Protein 3ZFD (pdb70)

CATH classification: 3.40.850.10

Sequence (340 aa):
EVKGIPVRVALRCRPLVSKEIKEGCQTCLSFVPGEPQVVVGNDKSFTYDFVFDPSTEQEEVFNTAVAPLIKGVFKGYNATVLAYGQTGSGKTYSMGGAYTAEQEHDSAIGVIPRVIQLLFKEINKKSDFEFTLKVSYLEIYNEEILDLLCSTQINIREDPKEGIKIVGLTEKTVLVASDTVSCLEQGNNSRTVASTAMNSQSSRSHAIFTISIEQRKKNDKNSSFRSKLHLVDLAGSERQKKTKAEGDRLREGININRGLLCLGNVISALGDDKKGNFVPYRDSKLTRLLQDSLGGNSHTLMIACVSPADSNLEETLNTLRYADRARKIKNKPIINHHHH

Secon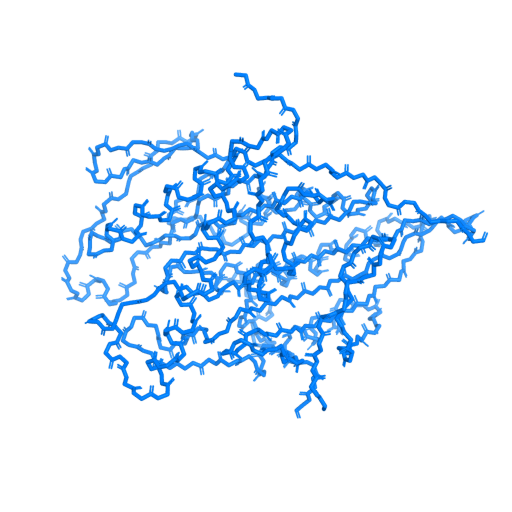dary structure (DSSP, 8-state):
---SEEPEEEEEEPPP-HHHHHTTPPB-EEE-TTSSEEEETTTEEEE-SEEE-TT--HHHHIIIIIHHHHHHHTTT--EEEEEE-STTSSHHHHHTTT--GGGTT-TT--HHHHHHHHHHHHHHH-TTEEEEEEEEEEEEETTEEEETT-----EEEE-TTS-EEEET---EEE-SHHHHHHHHHHHHHHS-EEEETTEEEEE-SEEEEEEEEEEEETTEEEEEEEEEEEEEE------HHHH---HHHHHHHHHHHHHHHHHHHHHHHHHT--TT----GGG-HHHHHTTTTTTSSSEEEEEEEE--BGGGHHHHHHHHHHHHHHTT-EE-----EEE-

Structure (mmCIF, N/CA/C/O backbone):
data_3ZFD
#
_entry.id   3ZFD
#
_cell.length_a   62.718
_cell.length_b   62.718
_cell.length_c   167.524
_cell.angle_alpha   90.00
_cell.angle_beta   90.00
_cell.angle_gamma   90.00
#
_symmetry.space_group_name_H-M   'P 41 21 2'
#
loop_
_entity.id
_entity.type
_entity.pdbx_description
1 polymer 'CHROMOSOME-ASSOCIATED KINESIN KIF4'
2 non-polymer 'MAGNESIUM ION'
3 non-polymer 'PHOSPHOAMINOPHOSPHONIC ACID-ADENYLATE ESTER'
4 water water
#
loop_
_atom_site.group_PDB
_atom_site.id
_atom_site.type_symbol
_atom_site.label_atom_id
_atom_site.label_alt_id
_atom_site.label_comp_id
_atom_site.label_asym_id
_atom_site.label_entity_id
_atom_site.label_seq_id
_atom_site.pdbx_PDB_ins_code
_atom_site.Cartn_x
_atom_site.Cartn_y
_atom_site.Cartn_z
_atom_site.occupancy
_atom_site.B_iso_or_equiv
_atom_site.auth_seq_id
_atom_site.auth_comp_id
_atom_site.auth_asym_id
_atom_site.auth_atom_id
_atom_site.pdbx_PDB_model_num
ATOM 1 N N . GLU A 1 4 ? -43.912 31.996 19.323 1.00 31.26 4 GLU A N 1
ATOM 2 C CA . GLU A 1 4 ? -44.087 31.891 17.839 1.00 31.31 4 GLU A CA 1
ATOM 3 C C . GLU A 1 4 ? -42.803 31.418 17.157 1.00 29.27 4 GLU A C 1
ATOM 4 O O . GLU A 1 4 ? -41.739 32.024 17.343 1.00 29.90 4 GLU A O 1
ATOM 6 N N . VAL A 1 5 ? -42.908 30.336 16.381 1.00 25.12 5 VAL A N 1
ATOM 7 C CA . VAL A 1 5 ? -41.808 29.848 15.557 1.00 23.71 5 VAL A CA 1
ATOM 8 C C . VAL A 1 5 ? -42.259 29.835 14.102 1.00 21.63 5 VAL A C 1
ATOM 9 O O . VAL A 1 5 ? -43.185 29.108 13.740 1.00 20.75 5 VAL A O 1
ATOM 11 N N . LYS A 1 6 ? -41.614 30.655 13.285 1.00 20.13 6 LYS A N 1
ATOM 12 C CA . LYS A 1 6 ? -41.898 30.704 11.856 1.00 19.98 6 LYS A CA 1
ATOM 13 C C . LYS A 1 6 ? -40.862 29.872 11.102 1.00 18.92 6 LYS A C 1
ATOM 14 O O . LYS A 1 6 ? -39.664 29.915 11.422 1.00 19.40 6 LYS A O 1
ATOM 16 N N . GLY A 1 7 ? -41.318 29.110 10.115 1.00 16.56 7 GLY A N 1
ATOM 17 C CA . GLY A 1 7 ? -40.429 28.378 9.229 1.00 15.63 7 GLY A CA 1
ATOM 18 C C . GLY A 1 7 ? -40.089 26.968 9.684 1.00 14.03 7 GLY A C 1
ATOM 19 O O . GLY A 1 7 ? -40.880 26.331 10.402 1.00 14.04 7 GLY A O 1
ATOM 20 N N . ILE A 1 8 ? -38.902 26.512 9.267 1.00 11.99 8 ILE A N 1
ATOM 21 C CA . ILE A 1 8 ? -38.460 25.113 9.386 1.00 10.63 8 ILE A CA 1
ATOM 22 C C . ILE A 1 8 ? -37.151 25.116 10.173 1.00 9.61 8 ILE A C 1
ATOM 23 O O . ILE A 1 8 ? -36.087 25.238 9.617 1.00 9.67 8 ILE A O 1
ATOM 28 N N . PRO A 1 9 ? -37.246 24.990 11.489 1.00 9.73 9 PRO A N 1
ATOM 29 C CA . PRO A 1 9 ? -36.026 25.058 12.286 1.00 9.65 9 PRO A CA 1
ATOM 30 C C . PRO A 1 9 ? -35.241 23.766 12.272 1.00 8.98 9 PRO A C 1
ATOM 31 O O . PRO A 1 9 ? -35.773 22.702 11.971 1.00 9.03 9 PRO A O 1
ATOM 35 N N . VAL A 1 10 ? -33.962 23.867 12.591 1.00 8.76 10 VAL A N 1
ATOM 36 C CA . VAL A 1 10 ? -33.215 22.688 12.987 1.00 8.80 10 VAL A CA 1
ATOM 37 C C . VAL A 1 10 ? -33.922 22.117 14.219 1.00 9.32 10 VAL A C 1
ATOM 38 O O . VAL A 1 10 ? -34.262 22.855 15.159 1.00 9.21 10 VAL A O 1
ATOM 42 N N . ARG A 1 11 ? -34.137 20.801 14.215 1.00 9.37 11 ARG A N 1
ATOM 43 C CA . ARG A 1 11 ? -34.698 20.116 15.364 1.00 10.20 11 ARG A CA 1
ATOM 44 C C . ARG A 1 11 ? -33.620 19.535 16.237 1.00 9.44 11 ARG A C 1
ATOM 45 O O . ARG A 1 11 ? -32.577 19.134 15.743 1.00 8.95 11 ARG A O 1
ATOM 53 N N . VAL A 1 12 ? -33.880 19.491 17.540 1.00 9.36 12 VAL A N 1
ATOM 54 C CA . VAL A 1 12 ? -32.863 19.031 18.500 1.00 9.62 12 VAL A CA 1
ATOM 55 C C . VAL A 1 12 ? -33.459 18.018 19.460 1.00 9.54 12 VAL A C 1
ATOM 56 O O . VAL A 1 12 ? -34.480 18.305 20.097 1.00 9.67 12 VAL A O 1
ATOM 60 N N . ALA A 1 13 ? -32.829 16.845 19.529 1.00 9.45 13 ALA A N 1
ATOM 61 C CA . ALA A 1 13 ? -33.119 15.833 20.539 1.00 9.76 13 ALA A CA 1
ATOM 62 C C . ALA A 1 13 ? -31.987 15.853 21.536 1.00 10.30 13 ALA A C 1
ATOM 63 O O . ALA A 1 13 ? -30.821 15.693 21.168 1.00 9.96 13 ALA A O 1
ATOM 65 N N . LEU A 1 14 ? -32.324 16.019 22.811 1.00 10.24 14 LEU A N 1
ATOM 66 C CA . LEU A 1 14 ? -31.333 15.956 23.871 1.00 10.71 14 LEU A CA 1
ATOM 67 C C . LEU A 1 14 ? -31.321 14.522 24.369 1.00 10.93 14 LEU A C 1
ATOM 68 O O . LEU A 1 14 ? -32.368 14.009 24.778 1.00 11.20 14 LEU A O 1
ATOM 73 N N . ARG A 1 15 ? -30.164 13.862 24.315 1.00 9.99 15 ARG A N 1
ATOM 74 C CA . ARG A 1 15 ? -30.072 12.513 24.843 1.00 10.85 15 ARG A CA 1
ATOM 75 C C . ARG A 1 15 ? -29.092 12.426 25.965 1.00 10.89 15 ARG A C 1
ATOM 76 O O . ARG A 1 15 ? -27.901 12.667 25.778 1.00 9.90 15 ARG A O 1
ATOM 84 N N . CYS A 1 16 ? -29.602 12.065 27.139 1.00 10.54 16 CYS A N 1
ATOM 85 C CA . CYS A 1 16 ? -28.782 11.862 28.313 1.00 10.71 16 CYS A CA 1
ATOM 86 C C . CYS A 1 16 ? -28.551 10.390 28.495 1.00 10.46 16 CYS A C 1
ATOM 87 O O . CYS A 1 16 ? -29.498 9.631 28.611 1.00 11.34 16 CYS A O 1
ATOM 90 N N . ARG A 1 17 ? -27.285 10.000 28.551 1.00 9.84 17 ARG A N 1
ATOM 91 C CA . ARG A 1 17 ? -26.939 8.605 28.770 1.00 9.62 17 ARG A CA 1
ATOM 92 C C . ARG A 1 17 ? -26.922 8.359 30.261 1.00 9.60 17 ARG A C 1
ATOM 93 O O . ARG A 1 17 ? -26.926 9.292 31.050 1.00 9.75 17 ARG A O 1
ATOM 101 N N . PRO A 1 18 ? -26.898 7.091 30.670 1.00 9.79 18 PRO A N 1
ATOM 102 C CA . PRO A 1 18 ? -26.680 6.800 32.078 1.00 9.95 18 PRO A CA 1
ATOM 103 C C . PRO A 1 18 ? -25.268 7.147 32.527 1.00 9.81 18 PRO A C 1
ATOM 104 O O . PRO A 1 18 ? -24.361 7.287 31.702 1.00 9.67 18 PRO A O 1
ATOM 108 N N . LEU A 1 19 ? -25.069 7.250 33.828 1.00 9.93 19 LEU A N 1
ATOM 109 C CA . LEU A 1 19 ? -23.736 7.291 34.392 1.00 10.69 19 LEU A CA 1
ATOM 110 C C . LEU A 1 19 ? -22.905 6.114 33.868 1.00 10.48 19 LEU A C 1
ATOM 111 O O . LEU A 1 19 ? -23.407 5.004 33.691 1.00 10.56 19 LEU A O 1
ATOM 116 N N . VAL A 1 20 ? -21.621 6.362 33.658 1.00 10.76 20 VAL A N 1
ATOM 117 C CA . VAL A 1 20 ? -20.691 5.352 33.221 1.00 11.48 20 VAL A CA 1
ATOM 118 C C . VAL A 1 20 ? -19.729 5.045 34.373 1.00 11.67 20 VAL A C 1
ATOM 119 O O . VAL A 1 20 ? -19.691 5.750 35.380 1.00 10.64 20 VAL A O 1
ATOM 123 N N . SER A 1 21 ? -18.951 3.986 34.189 1.00 12.92 21 SER A N 1
ATOM 124 C CA . SER A 1 21 ? -18.057 3.478 35.250 1.00 14.15 21 SER A CA 1
ATOM 125 C C . SER A 1 21 ? -17.106 4.505 35.823 1.00 12.90 21 SER A C 1
ATOM 126 O O . SER A 1 21 ? -16.933 4.584 37.042 1.00 13.18 21 SER A O 1
ATOM 129 N N . LYS A 1 22 ? -16.499 5.303 34.959 1.00 12.00 22 LYS A N 1
ATOM 130 C CA . LYS A 1 22 ? -15.600 6.362 35.413 1.00 11.68 22 LYS A CA 1
ATOM 131 C C . LYS A 1 22 ? -16.288 7.313 36.379 1.00 11.36 22 LYS A C 1
ATOM 132 O O . LYS A 1 22 ? -15.738 7.719 37.381 1.00 10.96 22 LYS A O 1
ATOM 138 N N . GLU A 1 23 ? -17.539 7.633 36.096 1.00 11.26 23 GLU A N 1
ATOM 139 C CA . GLU A 1 23 ? -18.262 8.599 36.921 1.00 11.55 23 GLU A CA 1
ATOM 140 C C . GLU A 1 23 ? -18.701 7.978 38.252 1.00 12.60 23 GLU A C 1
ATOM 141 O O . GLU A 1 23 ? -18.721 8.649 39.288 1.00 14.07 23 GLU A O 1
ATOM 147 N N . ILE A 1 24 ? -19.024 6.695 38.231 1.00 13.42 24 ILE A N 1
ATOM 148 C CA . ILE A 1 24 ? -19.414 5.998 39.445 1.00 15.27 24 ILE A CA 1
ATOM 149 C C . ILE A 1 24 ? -18.161 5.875 40.328 1.00 15.57 24 ILE A C 1
ATOM 150 O O . ILE A 1 24 ? -18.212 6.135 41.532 1.00 15.86 24 ILE A O 1
ATOM 155 N N . LYS A 1 25 ? -17.041 5.515 39.708 1.00 15.72 25 LYS A N 1
ATOM 156 C CA . LYS A 1 25 ? -15.743 5.428 40.395 1.00 15.90 25 LYS A CA 1
ATOM 157 C C . LYS A 1 25 ? -15.368 6.716 41.122 1.00 16.83 25 LYS A C 1
ATOM 158 O O . LYS A 1 25 ? -14.884 6.681 42.265 1.00 16.46 25 LYS A O 1
ATOM 160 N N . GLU A 1 26 ? -15.610 7.857 40.479 1.00 16.41 26 GLU A N 1
ATOM 161 C CA . GLU A 1 26 ? -15.256 9.151 41.048 1.00 17.60 26 GLU A CA 1
ATOM 162 C C . GLU A 1 26 ? -16.300 9.713 42.016 1.00 18.08 26 GLU A C 1
ATOM 163 O O . GLU A 1 26 ? -16.133 10.817 42.509 1.00 19.07 26 GLU A O 1
ATOM 169 N N . GLY A 1 27 ? -17.384 8.976 42.246 1.00 17.68 27 GLY A N 1
ATOM 170 C CA . GLY A 1 27 ? -18.387 9.349 43.248 1.00 18.03 27 GLY A CA 1
ATOM 171 C C . GLY A 1 27 ? -19.365 10.408 42.775 1.00 17.69 27 GLY A C 1
ATOM 172 O O . GLY A 1 27 ? -19.890 11.170 43.571 1.00 17.52 27 GLY A O 1
ATOM 173 N N . CYS A 1 28 ? -19.608 10.459 41.472 1.00 17.51 28 CYS A N 1
ATOM 174 C CA . CYS A 1 28 ? -20.499 11.454 40.912 1.00 18.07 28 CYS A CA 1
ATOM 175 C C . CYS A 1 28 ? -21.957 11.208 41.291 1.00 17.45 28 CYS A C 1
ATOM 176 O O . CYS A 1 28 ? -22.372 10.074 41.476 1.00 19.15 28 CYS A O 1
ATOM 179 N N . GLN A 1 29 ? -22.698 12.294 41.458 1.00 17.85 29 GLN A N 1
ATOM 180 C CA . GLN A 1 29 ? -24.143 12.274 41.564 1.00 17.91 29 GLN A CA 1
ATOM 181 C C . GLN A 1 29 ? -24.706 12.741 40.212 1.00 17.72 29 GLN A C 1
ATOM 182 O O . GLN A 1 29 ? -24.029 13.427 39.456 1.00 16.91 29 GLN A O 1
ATOM 184 N N . THR A 1 30 ? -25.948 12.366 39.933 1.00 17.94 30 THR A N 1
ATOM 185 C CA . THR A 1 30 ? -26.680 12.849 38.769 1.00 17.64 30 THR A CA 1
ATOM 186 C C . THR A 1 30 ? -27.065 14.321 38.988 1.00 17.73 30 THR A C 1
ATOM 187 O O . THR A 1 30 ? -27.572 14.677 40.069 1.00 18.86 30 THR A O 1
ATOM 191 N N . CYS A 1 31 ? -26.810 15.172 37.991 1.00 16.83 31 CYS A N 1
ATOM 192 C CA . CYS A 1 31 ? -27.139 16.605 38.082 1.00 17.13 31 CYS A CA 1
ATOM 193 C C . CYS A 1 31 ? -28.218 17.051 37.102 1.00 16.84 31 CYS A C 1
ATOM 194 O O . CYS A 1 31 ? -28.495 18.254 37.009 1.00 16.68 31 CYS A O 1
ATOM 197 N N . LEU A 1 32 ? -28.782 16.099 36.367 1.00 15.85 32 LEU A N 1
ATOM 198 C CA . LEU A 1 32 ? -29.839 16.353 35.399 1.00 16.25 32 LEU A CA 1
ATOM 199 C C . LEU A 1 32 ? -31.098 15.639 35.849 1.00 15.69 32 LEU A C 1
ATOM 200 O O . LEU A 1 32 ? -31.041 14.466 36.231 1.00 16.11 32 LEU A O 1
ATOM 205 N N . SER A 1 33 ? -32.228 16.334 35.766 1.00 13.88 33 SER A N 1
ATOM 206 C CA . SER A 1 33 ? -33.511 15.740 36.059 1.00 13.66 33 SER A CA 1
ATOM 207 C C . SER A 1 33 ? -34.488 16.045 34.917 1.00 12.38 33 SER A C 1
ATOM 208 O O . SER A 1 33 ? -34.253 16.933 34.092 1.00 11.66 33 SER A O 1
ATOM 211 N N . PHE A 1 34 ? -35.557 15.264 34.859 1.00 12.34 34 PHE A N 1
ATOM 212 C CA . PHE A 1 34 ? -36.481 15.312 33.745 1.00 12.51 34 PHE A CA 1
ATOM 213 C C . PHE A 1 34 ? -37.896 15.560 34.246 1.00 13.30 34 PHE A C 1
ATOM 214 O O . PHE A 1 34 ? -38.187 15.355 35.423 1.00 12.45 34 PHE A O 1
ATOM 222 N N . VAL A 1 35 ? -38.743 16.038 33.340 1.00 15.02 35 VAL A N 1
ATOM 223 C CA . VAL A 1 35 ? -40.153 16.330 33.639 1.00 17.48 35 VAL A CA 1
ATOM 224 C C . VAL A 1 35 ? -40.983 15.399 32.775 1.00 19.16 35 VAL A C 1
ATOM 225 O O . VAL A 1 35 ? -41.029 15.570 31.546 1.00 18.74 35 VAL A O 1
ATOM 229 N N . PRO A 1 36 ? -41.622 14.392 33.392 1.00 20.92 36 PRO A N 1
ATOM 230 C CA . PRO A 1 36 ? -42.296 13.306 32.664 1.00 23.17 36 PRO A CA 1
ATOM 231 C C . PRO A 1 36 ? -43.238 13.768 31.557 1.00 23.04 36 PRO A C 1
ATOM 232 O O . PRO A 1 36 ? -44.026 14.665 31.772 1.00 24.89 36 PRO A O 1
ATOM 236 N N . GLY A 1 37 ? -43.091 13.179 30.371 1.00 25.48 37 GLY A N 1
ATOM 237 C CA . GLY A 1 37 ? -43.872 13.557 29.187 1.00 25.63 37 GLY A CA 1
ATOM 238 C C . GLY A 1 37 ? -43.687 14.965 28.607 1.00 26.08 37 GLY A C 1
ATOM 239 O O . GLY A 1 37 ? -44.441 15.356 27.706 1.00 27.85 37 GLY A O 1
ATOM 240 N N . GLU A 1 38 ? -42.730 15.748 29.115 1.00 22.66 38 GLU A N 1
ATOM 241 C CA . GLU A 1 38 ? -42.446 17.077 28.544 1.00 19.74 38 GLU A CA 1
ATOM 242 C C . GLU A 1 38 ? -41.014 17.071 28.047 1.00 17.62 38 GLU A C 1
ATOM 243 O O . GLU A 1 38 ? -40.175 16.407 28.635 1.00 17.00 38 GLU A O 1
ATOM 245 N N . PRO A 1 39 ? -40.723 17.823 26.968 1.00 15.63 39 PRO A N 1
ATOM 246 C CA . PRO A 1 39 ? -39.378 17.775 26.411 1.00 14.36 39 PRO A CA 1
ATOM 247 C C . PRO A 1 39 ? -38.496 18.810 27.107 1.00 13.16 39 PRO A C 1
ATOM 248 O O . PRO A 1 39 ? -38.035 19.762 26.494 1.00 12.78 39 PRO A O 1
ATOM 252 N N . GLN A 1 40 ? -38.284 18.608 28.396 1.00 13.28 40 GLN A N 1
ATOM 253 C CA . GLN A 1 40 ? -37.554 19.543 29.230 1.00 13.86 40 GLN A CA 1
ATOM 254 C C . GLN A 1 40 ? -36.513 18.776 30.027 1.00 14.03 40 GLN A C 1
ATOM 255 O O . GLN A 1 40 ? -36.694 17.585 30.334 1.00 14.53 40 GLN A O 1
ATOM 257 N N . VAL A 1 41 ? -35.417 19.445 30.332 1.00 14.08 41 VAL A N 1
ATOM 258 C CA . VAL A 1 41 ? -34.411 18.923 31.252 1.00 14.71 41 VAL A CA 1
ATOM 259 C C . VAL A 1 41 ? -34.071 20.038 32.223 1.00 14.83 41 VAL A C 1
ATOM 260 O O . VAL A 1 41 ? -34.039 21.217 31.856 1.00 14.43 41 VAL A O 1
ATOM 264 N N . VAL A 1 42 ? -33.831 19.657 33.462 1.00 14.75 42 VAL A N 1
ATOM 265 C CA . VAL A 1 42 ? -33.444 20.597 34.493 1.00 16.25 42 VAL A CA 1
ATOM 266 C C . VAL A 1 42 ? -32.023 20.262 34.910 1.00 16.36 42 VAL A C 1
ATOM 267 O O . VAL A 1 42 ? -31.693 19.100 35.145 1.00 15.55 42 VAL A O 1
ATOM 271 N N . VAL A 1 43 ? -31.187 21.286 34.972 1.00 17.56 43 VAL A N 1
ATOM 272 C CA . VAL A 1 43 ? -29.753 21.113 35.142 1.00 20.37 43 VAL A CA 1
ATOM 273 C C . VAL A 1 43 ? -29.285 21.809 36.399 1.00 22.84 43 VAL A C 1
ATOM 274 O O . VAL A 1 43 ? -29.711 22.934 36.687 1.00 24.18 43 VAL A O 1
ATOM 278 N N . GLY A 1 44 ? -28.410 21.142 37.148 1.00 25.81 44 GLY A N 1
ATOM 279 C CA . GLY A 1 44 ? -27.942 21.646 38.426 1.00 29.61 44 GLY A CA 1
ATOM 280 C C . GLY A 1 44 ? -29.123 21.905 39.335 1.00 31.83 44 GLY A C 1
ATOM 281 O O . GLY A 1 44 ? -29.117 22.862 40.096 1.00 33.72 44 GLY A O 1
ATOM 282 N N . ASN A 1 45 ? -30.151 21.056 39.217 1.00 35.63 45 ASN A N 1
ATOM 283 C CA . ASN A 1 45 ? -31.405 21.193 39.971 1.00 36.01 45 ASN A CA 1
ATOM 284 C C . ASN A 1 45 ? -31.969 22.639 39.975 1.00 35.59 45 ASN A C 1
ATOM 285 O O . ASN A 1 45 ? -32.672 23.046 40.912 1.00 34.10 45 ASN A O 1
ATOM 287 N N . ASP A 1 46 ? -31.708 23.384 38.895 1.00 34.61 46 ASP A N 1
ATOM 288 C CA . ASP A 1 46 ? -31.931 24.836 38.872 1.00 30.97 46 ASP A CA 1
ATOM 289 C C . ASP A 1 46 ? -32.394 25.418 37.514 1.00 30.59 46 ASP A C 1
ATOM 290 O O . ASP A 1 46 ? -33.399 26.122 37.447 1.00 33.77 46 ASP A O 1
ATOM 292 N N . LYS A 1 47 ? -31.626 25.194 36.448 1.00 26.55 47 LYS A N 1
ATOM 293 C CA . LYS A 1 47 ? -31.908 25.817 35.148 1.00 24.58 47 LYS A CA 1
ATOM 294 C C . LYS A 1 47 ? -32.605 24.822 34.232 1.00 23.18 47 LYS A C 1
ATOM 295 O O . LYS A 1 47 ? -32.179 23.679 34.132 1.00 22.64 47 LYS A O 1
ATOM 297 N N . SER A 1 48 ? -33.648 25.273 33.541 1.00 20.28 48 SER A N 1
ATOM 298 C CA . SER A 1 48 ? -34.441 24.420 32.670 1.00 19.24 48 SER A CA 1
ATOM 299 C C . SER A 1 48 ? -34.159 24.733 31.193 1.00 17.12 48 SER A C 1
ATOM 300 O O . SER A 1 48 ? -33.955 25.886 30.808 1.00 16.95 48 SER A O 1
ATOM 303 N N . PHE A 1 49 ? -34.134 23.689 30.375 1.00 14.92 49 PHE A N 1
ATOM 304 C CA . PHE A 1 49 ? -33.994 23.829 28.919 1.00 14.37 49 PHE A CA 1
ATOM 305 C C . PHE A 1 49 ? -35.071 22.999 28.243 1.00 13.39 49 PHE A C 1
ATOM 306 O O . PHE A 1 49 ? -35.405 21.906 28.719 1.00 13.46 49 PHE A O 1
ATOM 314 N N . THR A 1 50 ? -35.582 23.498 27.112 1.00 12.83 50 THR A N 1
ATOM 315 C CA . THR A 1 50 ? -36.603 22.788 26.340 1.00 12.64 50 THR A CA 1
ATOM 316 C C . THR A 1 50 ? -36.047 22.478 24.949 1.00 11.33 50 THR A C 1
ATOM 317 O O . THR A 1 50 ? -35.353 23.307 24.340 1.00 12.09 50 THR A O 1
ATOM 321 N N . TYR A 1 51 ? -36.356 21.292 24.456 1.00 10.43 51 TYR A N 1
ATOM 322 C CA . TYR A 1 51 ? -35.915 20.836 23.124 1.00 10.39 51 TYR A CA 1
ATOM 323 C C . TYR A 1 51 ? -37.080 20.218 22.395 1.00 10.09 51 TYR A C 1
ATOM 324 O O . TYR A 1 51 ? -38.191 20.191 22.899 1.00 9.92 51 TYR A O 1
ATOM 333 N N . ASP A 1 52 ? -36.854 19.737 21.178 1.00 9.94 52 ASP A N 1
ATOM 334 C CA . ASP A 1 52 ? -37.917 19.067 20.446 1.00 9.71 52 ASP A CA 1
ATOM 335 C C . ASP A 1 52 ? -38.193 17.664 20.977 1.00 9.56 52 ASP A C 1
ATOM 336 O O . ASP A 1 52 ? -39.331 17.180 20.947 1.00 9.94 52 ASP A O 1
ATOM 341 N N . PHE A 1 53 ? -37.146 17.024 21.466 1.00 9.22 53 PHE A N 1
ATOM 342 C CA . PHE A 1 53 ? -37.249 15.742 22.125 1.00 9.31 53 PHE A CA 1
ATOM 343 C C . PHE A 1 53 ? -36.280 15.763 23.290 1.00 9.35 53 PHE A C 1
ATOM 344 O O . PHE A 1 53 ? -35.201 16.352 23.174 1.00 9.23 53 PHE A O 1
ATOM 352 N N . VAL A 1 54 ? -36.636 15.082 24.378 1.00 10.14 54 VAL A N 1
ATOM 353 C CA . VAL A 1 54 ? -35.698 14.813 25.447 1.00 10.17 54 VAL A CA 1
ATOM 354 C C . VAL A 1 54 ? -35.779 13.335 25.803 1.00 10.48 54 VAL A C 1
ATOM 355 O O . VAL A 1 54 ? -36.878 12.803 26.071 1.00 11.29 54 VAL A O 1
ATOM 359 N N . PHE A 1 55 ? -34.614 12.697 25.782 1.00 9.97 55 PHE A N 1
ATOM 360 C CA . PHE A 1 55 ? -34.464 11.272 26.058 1.00 10.36 55 PHE A CA 1
ATOM 361 C C . PHE A 1 55 ? -33.611 11.079 27.306 1.00 10.53 55 PHE A C 1
ATOM 362 O O . PHE A 1 55 ? -32.422 11.380 27.324 1.00 10.33 55 PHE A O 1
ATOM 370 N N . ASP A 1 56 ? -34.247 10.610 28.377 1.00 10.91 56 ASP A N 1
ATOM 371 C CA . ASP A 1 56 ? -33.543 10.382 29.638 1.00 11.46 56 ASP A CA 1
ATOM 372 C C . ASP A 1 56 ? -32.703 9.098 29.549 1.00 10.35 56 ASP A C 1
ATOM 373 O O . ASP A 1 56 ? -32.798 8.323 28.579 1.00 9.33 56 ASP A O 1
ATOM 378 N N . PRO A 1 57 ? -31.880 8.839 30.573 1.00 10.70 57 PRO A N 1
ATOM 379 C CA . PRO A 1 57 ? -31.001 7.690 30.566 1.00 10.78 57 PRO A CA 1
ATOM 380 C C . PRO A 1 57 ? -31.659 6.325 30.336 1.00 11.74 57 PRO A C 1
ATOM 381 O O . PRO A 1 57 ? -30.973 5.381 29.935 1.00 13.27 57 PRO A O 1
ATOM 385 N N . SER A 1 58 ? -32.961 6.191 30.557 1.00 11.30 58 SER A N 1
ATOM 386 C CA . SER A 1 58 ? -33.583 4.882 30.334 1.00 12.15 58 SER A CA 1
ATOM 387 C C . SER A 1 58 ? -34.012 4.659 28.889 1.00 12.31 58 SER A C 1
ATOM 388 O O . SER A 1 58 ? -34.488 3.575 28.542 1.00 12.42 58 SER A O 1
ATOM 391 N N . THR A 1 59 ? -33.877 5.678 28.047 1.00 11.72 59 THR A N 1
ATOM 392 C CA . THR A 1 59 ? -34.379 5.609 26.682 1.00 12.13 59 THR A CA 1
ATOM 393 C C . THR A 1 59 ? -33.466 4.741 25.848 1.00 11.74 59 THR A C 1
ATOM 394 O O . THR A 1 59 ? -32.252 4.963 25.796 1.00 12.78 59 THR A O 1
ATOM 398 N N . GLU A 1 60 ? -34.048 3.717 25.246 1.00 11.25 60 GLU A N 1
ATOM 399 C CA . GLU A 1 60 ? -33.294 2.749 24.451 1.00 11.37 60 GLU A CA 1
ATOM 400 C C . GLU A 1 60 ? -33.087 3.264 23.029 1.00 10.70 60 GLU A C 1
ATOM 401 O O . GLU A 1 60 ? -33.794 4.172 22.563 1.00 9.95 60 GLU A O 1
ATOM 403 N N . GLN A 1 61 ? -32.171 2.615 22.322 1.00 10.16 61 GLN A N 1
ATOM 404 C CA . GLN A 1 61 ? -31.837 3.002 20.933 1.00 10.35 61 GLN A CA 1
ATOM 405 C C . GLN A 1 61 ? -33.055 3.003 20.009 1.00 10.47 61 GLN A C 1
ATOM 406 O O . GLN A 1 61 ? -33.237 3.904 19.177 1.00 9.86 61 GLN A O 1
ATOM 412 N N . GLU A 1 62 ? -33.889 1.981 20.126 1.00 11.22 62 GLU A N 1
ATOM 413 C CA . GLU A 1 62 ? -35.060 1.879 19.268 1.00 12.36 62 GLU A CA 1
ATOM 414 C C . GLU A 1 62 ? -36.013 3.063 19.445 1.00 11.57 62 GLU A C 1
ATOM 415 O O . GLU A 1 62 ? -36.570 3.548 18.478 1.00 11.15 62 GLU A O 1
ATOM 421 N N . GLU A 1 63 ? -36.220 3.513 20.676 1.00 11.41 63 GLU A N 1
ATOM 422 C CA . GLU A 1 63 ? -37.108 4.659 20.927 1.00 12.13 63 GLU A CA 1
ATOM 423 C C . GLU A 1 63 ? -36.504 5.969 20.386 1.00 10.89 63 GLU A C 1
ATOM 424 O O . GLU A 1 63 ? -37.211 6.788 19.791 1.00 10.00 63 GLU A O 1
ATOM 430 N N . VAL A 1 64 ? -35.193 6.162 20.574 1.00 10.26 64 VAL A N 1
ATOM 431 C CA . VAL A 1 64 ? -34.527 7.336 20.005 1.00 9.96 64 VAL A CA 1
ATOM 432 C C . VAL A 1 64 ? -34.795 7.370 18.500 1.00 9.47 64 VAL A C 1
ATOM 433 O O . VAL A 1 64 ? -35.186 8.395 17.941 1.00 9.31 64 VAL A O 1
ATOM 437 N N . PHE A 1 65 ? -34.577 6.239 17.845 1.00 9.72 65 PHE A N 1
ATOM 438 C CA . PHE A 1 65 ? -34.734 6.172 16.395 1.00 9.41 65 PHE A CA 1
ATOM 439 C C . PHE A 1 65 ? -36.182 6.376 15.957 1.00 10.00 65 PHE A C 1
ATOM 440 O O . PHE A 1 65 ? -36.455 7.218 15.112 1.00 9.96 65 PHE A O 1
ATOM 448 N N . ASN A 1 66 ? -37.115 5.637 16.546 1.00 10.81 66 ASN A N 1
ATOM 449 C CA . ASN A 1 66 ? -38.505 5.720 16.074 1.00 11.97 66 ASN A CA 1
ATOM 450 C C . ASN A 1 66 ? -39.153 7.077 16.330 1.00 11.65 66 ASN A C 1
ATOM 451 O O . ASN A 1 66 ? -39.968 7.551 15.519 1.00 12.30 66 ASN A O 1
ATOM 456 N N . THR A 1 67 ? -38.800 7.695 17.449 1.00 11.51 67 THR A N 1
ATOM 457 C CA . THR A 1 67 ? -39.397 8.955 17.862 1.00 11.92 67 THR A CA 1
ATOM 458 C C . THR A 1 67 ? -38.815 10.136 17.092 1.00 11.33 67 THR A C 1
ATOM 459 O O . THR A 1 67 ? -39.563 10.947 16.544 1.00 11.84 67 THR A O 1
ATOM 463 N N . ALA A 1 68 ? -37.491 10.215 17.025 1.00 10.79 68 ALA A N 1
ATOM 464 C CA . ALA A 1 68 ? -36.811 11.415 16.515 1.00 11.12 68 ALA A CA 1
ATOM 465 C C . ALA A 1 68 ? -36.272 11.302 15.095 1.00 10.98 68 ALA A C 1
ATOM 466 O O . ALA A 1 68 ? -36.273 12.282 14.356 1.00 11.70 68 ALA A O 1
ATOM 468 N N . VAL A 1 69 ? -35.806 10.119 14.709 1.00 10.85 69 VAL A N 1
ATOM 469 C CA . VAL A 1 69 ? -35.055 9.957 13.473 1.00 11.11 69 VAL A CA 1
ATOM 470 C C . VAL A 1 69 ? -35.912 9.446 12.302 1.00 11.39 69 VAL A C 1
ATOM 471 O O . VAL A 1 69 ? -35.844 9.998 11.200 1.00 11.04 69 VAL A O 1
ATOM 475 N N . ALA A 1 70 ? -36.716 8.409 12.534 1.00 11.52 70 ALA A N 1
ATOM 476 C CA . ALA A 1 70 ? -37.516 7.784 11.465 1.00 12.33 70 ALA A CA 1
ATOM 477 C C . ALA A 1 70 ? -38.369 8.765 10.668 1.00 12.93 70 ALA A C 1
ATOM 478 O O . ALA A 1 70 ? -38.413 8.682 9.447 1.00 13.27 70 ALA A O 1
ATOM 480 N N . PRO A 1 71 ? -39.060 9.686 11.349 1.00 13.59 71 PRO A N 1
ATOM 481 C CA . PRO A 1 71 ? -39.867 10.661 10.633 1.00 14.39 71 PRO A CA 1
ATOM 482 C C . PRO A 1 71 ? -39.039 11.543 9.706 1.00 15.08 71 PRO A C 1
ATOM 483 O O . PRO A 1 71 ? -39.475 11.867 8.616 1.00 15.36 71 PRO A O 1
ATOM 487 N N . LEU A 1 72 ? -37.833 11.894 10.127 1.00 14.89 72 LEU A N 1
ATOM 488 C CA . LEU A 1 72 ? -36.928 12.650 9.267 1.00 15.95 72 LEU A CA 1
ATOM 489 C C . LEU A 1 72 ? -36.491 11.855 8.051 1.00 16.93 72 LEU A C 1
ATOM 490 O O . LEU A 1 72 ? -36.532 12.347 6.927 1.00 18.40 72 LEU A O 1
ATOM 495 N N . ILE A 1 73 ? -36.097 10.598 8.261 1.00 16.95 73 ILE A N 1
ATOM 496 C CA . ILE A 1 73 ? -35.624 9.744 7.176 1.00 17.68 73 ILE A CA 1
ATOM 497 C C . ILE A 1 73 ? -36.705 9.561 6.131 1.00 18.01 73 ILE A C 1
ATOM 498 O O . ILE A 1 73 ? -36.428 9.592 4.935 1.00 18.54 73 ILE A O 1
ATOM 503 N N . LYS A 1 74 ? -37.941 9.404 6.577 1.00 18.23 74 LYS A N 1
ATOM 504 C CA . LYS A 1 74 ? -39.059 9.266 5.662 1.00 19.50 74 LYS A CA 1
ATOM 505 C C . LYS A 1 74 ? -39.209 10.467 4.709 1.00 19.02 74 LYS A C 1
ATOM 506 O O . LYS A 1 74 ? -39.717 10.304 3.607 1.00 18.73 74 LYS A O 1
ATOM 512 N N . GLY A 1 75 ? -38.743 11.648 5.122 1.00 16.75 75 GLY A N 1
ATOM 513 C CA . GLY A 1 75 ? -38.722 12.829 4.262 1.00 15.72 75 GLY A CA 1
ATOM 514 C C . GLY A 1 75 ? -37.827 12.706 3.032 1.00 15.30 75 GLY A C 1
ATOM 515 O O . GLY A 1 75 ? -38.061 13.369 2.014 1.00 13.54 75 GLY A O 1
ATOM 516 N N . VAL A 1 76 ? -36.781 11.880 3.088 1.00 13.68 76 VAL A N 1
ATOM 517 C CA . VAL A 1 76 ? -35.939 11.748 1.904 1.00 13.98 76 VAL A CA 1
ATOM 518 C C . VAL A 1 76 ? -36.769 11.170 0.750 1.00 13.50 76 VAL A C 1
ATOM 519 O O . VAL A 1 76 ? -36.488 11.429 -0.426 1.00 14.23 76 VAL A O 1
ATOM 523 N N . PHE A 1 77 ? -37.823 10.418 1.075 1.00 13.40 77 PHE A N 1
ATOM 524 C CA . PHE A 1 77 ? -38.670 9.820 0.042 1.00 13.46 77 PHE A CA 1
ATOM 525 C C . PHE A 1 77 ? -39.592 10.832 -0.617 1.00 13.87 77 PHE A C 1
ATOM 526 O O . PHE A 1 77 ? -40.206 10.536 -1.651 1.00 13.48 77 PHE A O 1
ATOM 534 N N . LYS A 1 78 ? -39.672 12.035 -0.042 1.00 13.94 78 LYS A N 1
ATOM 535 C CA . LYS A 1 78 ? -40.368 13.148 -0.688 1.00 15.08 78 LYS A CA 1
ATOM 536 C C . LYS A 1 78 ? -39.384 14.023 -1.484 1.00 13.73 78 LYS A C 1
ATOM 537 O O . LYS A 1 78 ? -39.792 15.029 -2.069 1.00 14.51 78 LYS A O 1
ATOM 543 N N . GLY A 1 79 ? -38.090 13.681 -1.476 1.00 12.01 79 GLY A N 1
ATOM 544 C CA . GLY A 1 79 ? -37.097 14.388 -2.278 1.00 11.54 79 GLY A CA 1
ATOM 545 C C . GLY A 1 79 ? -36.274 15.418 -1.531 1.00 10.88 79 GLY A C 1
ATOM 546 O O . GLY A 1 79 ? -35.577 16.204 -2.145 1.00 11.65 79 GLY A O 1
ATOM 547 N N . TYR A 1 80 ? -36.325 15.395 -0.199 1.00 9.84 80 TYR A N 1
ATOM 548 C CA . TYR A 1 80 ? -35.505 16.286 0.605 1.00 9.70 80 TYR A CA 1
ATOM 549 C C . TYR A 1 80 ? -34.129 15.728 0.941 1.00 9.33 80 TYR A C 1
ATOM 550 O O . TYR A 1 80 ? -33.946 14.498 1.081 1.00 9.87 80 TYR A O 1
ATOM 559 N N . ASN A 1 81 ? -33.180 16.640 1.107 1.00 9.08 81 ASN A N 1
ATOM 560 C CA . ASN A 1 81 ? -31.934 16.343 1.814 1.00 8.95 81 ASN A CA 1
ATOM 561 C C . ASN A 1 81 ? -32.244 16.286 3.328 1.00 8.60 81 ASN A C 1
ATOM 562 O O . ASN A 1 81 ? -33.094 17.016 3.824 1.00 8.62 81 ASN A O 1
ATOM 567 N N . ALA A 1 82 ? -31.513 15.463 4.064 1.00 8.08 82 ALA A N 1
ATOM 568 C CA . ALA A 1 82 ? -31.667 15.436 5.508 1.00 7.81 82 ALA A CA 1
ATOM 569 C C . ALA A 1 82 ? -30.305 15.127 6.135 1.00 7.72 82 ALA A C 1
ATOM 570 O O . ALA A 1 82 ? -29.464 14.512 5.504 1.00 7.23 82 ALA A O 1
ATOM 572 N N . THR A 1 83 ? -30.134 15.599 7.359 1.00 7.61 83 THR A N 1
ATOM 573 C CA . THR A 1 83 ? -28.922 15.386 8.127 1.00 7.92 83 THR A CA 1
ATOM 574 C C . THR A 1 83 ? -29.307 15.029 9.548 1.00 7.78 83 THR A C 1
ATOM 575 O O . THR A 1 83 ? -30.227 15.634 10.132 1.00 7.81 83 THR A O 1
ATOM 579 N N . VAL A 1 84 ? -28.584 14.061 10.108 1.00 7.75 84 VAL A N 1
ATOM 580 C CA . VAL A 1 84 ? -28.629 13.779 11.550 1.00 7.96 84 VAL A CA 1
ATOM 581 C C . VAL A 1 84 ? -27.217 13.960 12.024 1.00 8.49 84 VAL A C 1
ATOM 582 O O . VAL A 1 84 ? -26.310 13.358 11.461 1.00 8.40 84 VAL A O 1
ATOM 586 N N . LEU A 1 85 ? -27.017 14.786 13.046 1.00 9.13 85 LEU A N 1
ATOM 587 C CA . LEU A 1 85 ? -25.673 14.975 13.578 1.00 10.53 85 LEU A CA 1
ATOM 588 C C . LEU A 1 85 ? -25.653 14.877 15.076 1.00 9.96 85 LEU A C 1
ATOM 589 O O . LEU A 1 85 ? -26.523 15.427 15.759 1.00 9.67 85 LEU A O 1
ATOM 594 N N . ALA A 1 86 ? -24.655 14.179 15.597 1.00 8.91 86 ALA A N 1
ATOM 595 C CA . ALA A 1 86 ? -24.528 14.000 17.039 1.00 8.74 86 ALA A CA 1
ATOM 596 C C . ALA A 1 86 ? -23.404 14.875 17.541 1.00 8.47 86 ALA A C 1
ATOM 597 O O . ALA A 1 86 ? -22.366 14.933 16.924 1.00 8.17 86 ALA A O 1
ATOM 599 N N . TYR A 1 87 ? -23.645 15.539 18.663 1.00 8.19 87 TYR A N 1
ATO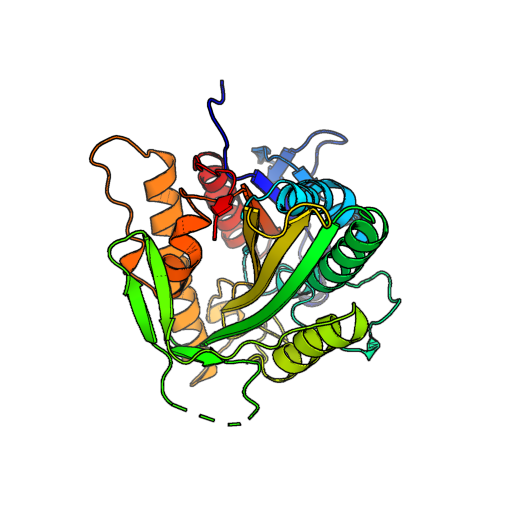M 600 C CA . TYR A 1 87 ? -22.847 16.656 19.154 1.00 8.96 87 TYR A CA 1
ATOM 601 C C . TYR A 1 87 ? -22.805 16.552 20.670 1.00 8.31 87 TYR A C 1
ATOM 602 O O . TYR A 1 87 ? -23.826 16.285 21.288 1.00 8.33 87 TYR A O 1
ATOM 611 N N . GLY A 1 88 ? -21.635 16.789 21.263 1.00 7.97 88 GLY A N 1
ATOM 612 C CA . GLY A 1 88 ? -21.478 16.737 22.722 1.00 7.82 88 GLY A CA 1
ATOM 613 C C . GLY A 1 88 ? -20.076 16.394 23.152 1.00 8.02 88 GLY A C 1
ATOM 614 O O . GLY A 1 88 ? -19.229 16.017 22.342 1.00 7.60 88 GLY A O 1
ATOM 615 N N . GLN A 1 89 ? -19.849 16.476 24.456 1.00 8.25 89 GLN A N 1
ATOM 616 C CA . GLN A 1 89 ? -18.536 16.259 25.063 1.00 8.79 89 GLN A CA 1
ATOM 617 C C . GLN A 1 89 ? -17.991 14.864 24.756 1.00 8.02 89 GLN A C 1
ATOM 618 O O . GLN A 1 89 ? -18.755 13.940 24.526 1.00 7.43 89 GLN A O 1
ATOM 624 N N . THR A 1 90 ? -16.667 14.698 24.788 1.00 7.66 90 THR A N 1
ATOM 625 C CA . THR A 1 90 ? -16.118 13.338 24.767 1.00 7.45 90 THR A CA 1
ATOM 626 C C . THR A 1 90 ? -16.779 12.441 25.819 1.00 7.29 90 THR A C 1
ATOM 627 O O . THR A 1 90 ? -16.996 12.832 26.958 1.00 7.46 90 THR A O 1
ATOM 631 N N . GLY A 1 91 ? -17.121 11.221 25.405 1.00 6.96 91 GLY A N 1
ATOM 632 C CA . GLY A 1 91 ? -17.700 10.235 26.276 1.00 7.07 91 GLY A CA 1
ATOM 633 C C . GLY A 1 91 ? -19.189 10.372 26.489 1.00 7.17 91 GLY A 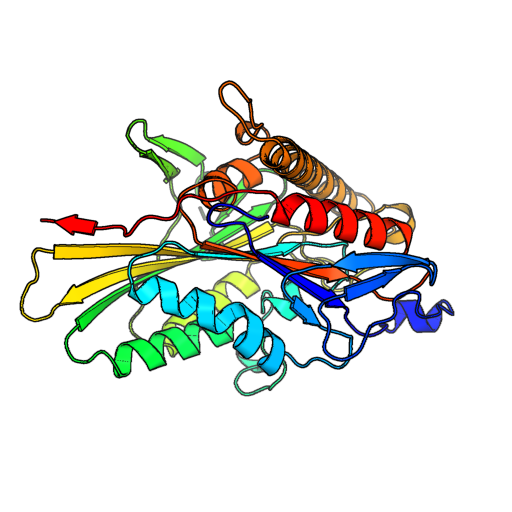C 1
ATOM 634 O O . GLY A 1 91 ? -19.764 9.551 27.202 1.00 7.68 91 GLY A O 1
ATOM 635 N N . SER A 1 92 ? -19.808 11.393 25.887 1.00 7.00 92 SER A N 1
ATOM 636 C CA . SER A 1 92 ? -21.257 11.642 26.058 1.00 7.18 92 SER A CA 1
ATOM 637 C C . SER A 1 92 ? -22.209 10.654 25.392 1.00 7.02 92 SER A C 1
ATOM 638 O O . SER A 1 92 ? -23.354 10.506 25.870 1.00 7.47 92 SER A O 1
ATOM 641 N N . GLY A 1 93 ? -21.761 9.983 24.318 1.00 6.81 93 GLY A N 1
ATOM 642 C CA . GLY A 1 93 ? -22.532 8.932 23.641 1.00 6.81 93 GLY A CA 1
ATOM 643 C C . GLY A 1 93 ? -22.885 9.199 22.187 1.00 6.61 93 GLY A C 1
ATOM 644 O O . GLY A 1 93 ? -23.829 8.620 21.677 1.00 7.21 93 GLY A O 1
ATOM 645 N N . LYS A 1 94 ? -22.115 10.048 21.514 1.00 6.37 94 LYS A N 1
ATOM 646 C CA . LYS A 1 94 ? -22.337 10.367 20.091 1.00 6.25 94 LYS A CA 1
ATOM 647 C C . LYS A 1 94 ? -22.170 9.129 19.192 1.00 6.22 94 LYS A C 1
ATOM 648 O O . LYS A 1 94 ? -23.036 8.804 18.404 1.00 5.94 94 LYS A O 1
ATOM 654 N N . THR A 1 95 ? -21.040 8.446 19.326 1.00 6.45 95 THR A N 1
ATOM 655 C CA . THR A 1 95 ? -20.747 7.274 18.494 1.00 6.66 95 THR A CA 1
ATOM 656 C C . THR A 1 95 ? -21.741 6.163 18.821 1.00 6.97 95 THR A C 1
ATOM 657 O O . THR A 1 95 ? -22.289 5.513 17.921 1.00 6.67 95 THR A O 1
ATOM 661 N N . TYR A 1 96 ? -21.987 5.962 20.114 1.00 7.30 96 TYR A N 1
ATOM 662 C CA . TYR A 1 96 ? -22.976 5.013 20.568 1.00 7.69 96 TYR A CA 1
ATOM 663 C C . TYR A 1 96 ? -24.334 5.300 19.953 1.00 7.49 96 TYR A C 1
ATOM 664 O O . TYR A 1 96 ? -24.995 4.390 19.421 1.00 7.38 96 TYR A O 1
ATOM 673 N N . SER A 1 97 ? -24.741 6.558 19.986 1.00 7.34 97 SER A N 1
ATOM 674 C CA . SER A 1 97 ? -26.071 6.932 19.458 1.00 7.26 97 SER A CA 1
ATOM 675 C C . SER A 1 97 ? -26.136 6.748 17.948 1.00 7.37 97 SER A C 1
ATOM 676 O O . SER A 1 97 ? -27.170 6.351 17.413 1.00 7.53 97 SER A O 1
ATOM 679 N N . MET A 1 98 ? -25.048 7.058 17.264 1.00 7.36 98 MET A N 1
ATOM 680 C CA . MET A 1 98 ? -25.061 7.055 15.809 1.00 7.82 98 MET A CA 1
ATOM 681 C C . MET A 1 98 ? -24.753 5.693 15.194 1.00 7.96 98 MET A C 1
ATOM 682 O O . MET A 1 98 ? -24.963 5.518 14.007 1.00 7.92 98 MET A O 1
ATOM 687 N N . GLY A 1 99 ? -24.228 4.747 15.978 1.00 8.50 99 GLY A N 1
ATOM 688 C CA . GLY A 1 99 ? -23.662 3.514 15.408 1.00 8.65 99 GLY A CA 1
ATOM 689 C C . GLY A 1 99 ? -22.358 3.759 14.657 1.00 9.09 99 GLY A C 1
ATOM 690 O O . GLY A 1 99 ? -22.008 3.029 13.710 1.00 9.57 99 GLY A O 1
ATOM 691 N N . GLY A 1 100 ? -21.605 4.783 15.074 1.00 9.07 100 GLY A N 1
ATOM 692 C CA . GLY A 1 100 ? -20.316 5.067 14.469 1.00 9.40 100 GLY A CA 1
ATOM 693 C C . GLY A 1 100 ? -19.210 4.074 14.697 1.00 9.54 100 GLY A C 1
ATOM 694 O O . GLY A 1 100 ? -18.171 4.177 14.067 1.00 10.20 100 GLY A O 1
ATOM 695 N N . ALA A 1 101 ? -19.419 3.096 15.575 1.00 9.43 101 ALA A N 1
ATOM 696 C CA . ALA A 1 101 ? -18.490 1.996 15.730 1.00 9.56 101 ALA A CA 1
ATOM 697 C C . ALA A 1 101 ? -19.129 0.640 15.487 1.00 9.86 101 ALA A C 1
ATOM 698 O O . ALA A 1 101 ? -18.554 -0.396 15.853 1.00 10.10 101 ALA A O 1
ATOM 700 N N . TYR A 1 102 ? -20.303 0.636 14.849 1.00 9.49 102 TYR A N 1
ATOM 701 C CA . TYR A 1 102 ? -20.995 -0.595 14.500 1.00 9.77 102 TYR A CA 1
ATOM 702 C C . TYR A 1 102 ? -20.059 -1.529 13.767 1.00 9.66 102 TYR A C 1
ATOM 703 O O . TYR A 1 102 ? -19.319 -1.112 12.862 1.00 9.48 102 TYR A O 1
ATOM 712 N N . THR A 1 103 ? -20.100 -2.809 14.151 1.00 9.61 103 THR A N 1
ATOM 713 C CA . THR A 1 103 ? -19.472 -3.855 13.364 1.00 10.22 103 THR A CA 1
ATOM 714 C C . THR A 1 103 ? -20.489 -4.981 13.170 1.00 9.88 103 THR A C 1
ATOM 715 O O . THR A 1 103 ? -21.514 -5.020 13.830 1.00 9.13 103 THR A O 1
ATOM 719 N N . ALA A 1 104 ? -20.202 -5.903 12.259 1.00 9.80 104 ALA A N 1
ATOM 720 C CA . ALA A 1 104 ? -21.147 -6.985 11.959 1.00 10.09 104 ALA A CA 1
ATOM 721 C C . ALA A 1 104 ? -21.451 -7.853 13.196 1.00 10.22 104 ALA A C 1
ATOM 722 O O . ALA A 1 104 ? -22.502 -8.534 13.271 1.00 9.84 104 ALA A O 1
ATOM 724 N N . GLU A 1 105 ? -20.539 -7.837 14.157 1.00 10.37 105 GLU A N 1
ATOM 725 C CA . GLU A 1 105 ? -20.796 -8.514 15.428 1.00 11.38 105 GLU A CA 1
ATOM 726 C C . GLU A 1 105 ? -22.073 -8.014 16.099 1.00 12.00 105 GLU A C 1
ATOM 727 O O . GLU A 1 105 ? -22.734 -8.750 16.831 1.00 11.94 105 GLU A O 1
ATOM 733 N N . GLN A 1 106 ? -22.447 -6.762 15.846 1.00 12.41 106 GLN A N 1
ATOM 734 C CA . GLN A 1 106 ? -23.640 -6.199 16.456 1.00 13.71 106 GLN A CA 1
ATOM 735 C C . GLN A 1 106 ? -24.932 -6.427 15.725 1.00 14.04 106 GLN A C 1
ATOM 736 O O . GLN A 1 106 ? -25.973 -5.952 16.178 1.00 14.36 106 GLN A O 1
ATOM 742 N N . GLU A 1 107 ? -24.909 -7.115 14.594 1.00 14.76 107 GLU A N 1
ATOM 743 C CA . GLU A 1 107 ? -26.156 -7.376 13.889 1.00 16.18 107 GLU A CA 1
ATOM 744 C C . GLU A 1 107 ? -27.170 -8.107 14.778 1.00 16.44 107 GLU A C 1
ATOM 745 O O . GLU A 1 107 ? -26.849 -9.104 15.429 1.00 15.88 107 GLU A O 1
ATOM 751 N N . HIS A 1 108 ? -28.396 -7.580 14.789 1.00 17.60 108 HIS A N 1
ATOM 752 C CA . HIS A 1 108 ? -29.500 -8.054 15.651 1.00 18.60 108 HIS A CA 1
ATOM 753 C C . HIS A 1 108 ? -29.391 -7.722 17.125 1.00 18.24 108 HIS A C 1
ATOM 754 O O . HIS A 1 108 ? -30.235 -8.145 17.904 1.00 19.61 108 HIS A O 1
ATOM 761 N N . ASP A 1 109 ? -28.378 -6.972 17.534 1.00 16.87 109 ASP A N 1
ATOM 762 C CA . ASP A 1 109 ? -28.284 -6.501 18.910 1.00 16.35 109 ASP A CA 1
ATOM 763 C C . ASP A 1 109 ? -29.179 -5.268 19.048 1.00 16.12 109 ASP A C 1
ATOM 764 O O . ASP A 1 109 ? -29.076 -4.350 18.249 1.00 15.96 109 ASP A O 1
ATOM 769 N N . SER A 1 110 ? -30.039 -5.232 20.056 1.00 16.10 110 SER A N 1
ATOM 770 C CA . SER A 1 110 ? -30.913 -4.061 20.261 1.00 16.66 110 SER A CA 1
ATOM 771 C C . SER A 1 110 ? -30.145 -2.766 20.543 1.00 16.44 110 SER A C 1
ATOM 772 O O . SER A 1 110 ? -30.720 -1.682 20.495 1.00 16.71 110 SER A O 1
ATOM 775 N N . ALA A 1 111 ? -28.850 -2.890 20.851 1.00 15.16 111 ALA A N 1
ATOM 776 C CA . ALA A 1 111 ? -27.986 -1.743 21.121 1.00 14.93 111 ALA A CA 1
ATOM 777 C C . ALA A 1 111 ? -27.529 -0.990 19.861 1.00 13.37 111 ALA A C 1
ATOM 778 O O . ALA A 1 111 ? -26.847 0.025 19.991 1.00 13.93 111 ALA A O 1
ATOM 780 N N . ILE A 1 112 ? -27.883 -1.471 18.677 1.00 12.27 112 ILE A N 1
ATOM 781 C CA . ILE A 1 112 ? -27.471 -0.803 17.440 1.00 11.76 112 ILE A CA 1
ATOM 782 C C . ILE A 1 112 ? -28.037 0.627 17.407 1.00 10.61 112 ILE A C 1
ATOM 783 O O . ILE A 1 112 ? -29.140 0.898 17.891 1.00 9.68 112 ILE A O 1
ATOM 788 N N . GLY A 1 113 ? -27.244 1.528 16.837 1.00 9.63 113 GLY A N 1
ATOM 789 C CA . GLY A 1 113 ? -27.597 2.930 16.773 1.00 9.43 113 GLY A CA 1
ATOM 790 C C . GLY A 1 113 ? -28.210 3.398 15.460 1.00 9.07 113 GLY A C 1
ATOM 791 O O . GLY A 1 113 ? -28.742 2.619 14.666 1.00 9.49 113 GLY A O 1
ATOM 792 N N . VAL A 1 114 ? -28.126 4.704 15.231 1.00 8.48 114 VAL A N 1
ATOM 793 C CA . VAL A 1 114 ? -28.871 5.340 14.143 1.00 8.19 114 VAL A CA 1
ATOM 794 C C . VAL A 1 114 ? -28.514 4.847 12.755 1.00 7.82 114 VAL A C 1
ATOM 795 O O . VAL A 1 114 ? -29.404 4.522 11.985 1.00 7.98 114 VAL A O 1
ATOM 799 N N . ILE A 1 115 ? -27.237 4.772 12.395 1.00 7.44 115 ILE A N 1
ATOM 800 C CA . ILE A 1 115 ? -26.911 4.500 10.984 1.00 7.65 115 ILE A CA 1
ATOM 801 C C . ILE A 1 115 ? -27.391 3.118 10.537 1.00 7.80 115 ILE A C 1
ATOM 802 O O . ILE A 1 115 ? -28.064 3.012 9.500 1.00 7.33 115 ILE A O 1
ATOM 807 N N . PRO A 1 116 ? -27.101 2.063 11.322 1.00 7.93 116 PRO A N 1
ATOM 808 C CA . PRO A 1 116 ? -27.620 0.760 10.873 1.00 8.50 116 PRO A CA 1
ATOM 809 C C . PRO A 1 116 ? -29.160 0.755 10.798 1.00 8.16 116 PRO A C 1
ATOM 810 O O . PRO A 1 116 ? -29.760 0.130 9.909 1.00 9.21 116 PRO A O 1
ATOM 814 N N . ARG A 1 117 ? -29.812 1.456 11.707 1.00 8.14 117 ARG A N 1
ATOM 815 C CA . ARG A 1 117 ? -31.272 1.545 11.675 1.00 8.36 117 ARG A CA 1
ATOM 816 C C . ARG A 1 117 ? -31.810 2.320 10.463 1.00 8.47 117 ARG A C 1
ATOM 817 O O . ARG A 1 117 ? -32.848 1.946 9.867 1.00 9.25 117 ARG A O 1
ATOM 825 N N . VAL A 1 118 ? -31.114 3.393 10.076 1.00 8.53 118 VAL A N 1
ATOM 826 C CA . VAL A 1 118 ? -31.492 4.143 8.858 1.00 8.76 118 VAL A CA 1
ATOM 827 C C . VAL A 1 118 ? -31.433 3.221 7.630 1.00 9.23 118 VAL A C 1
ATOM 828 O O . VAL A 1 118 ? -32.317 3.241 6.766 1.00 9.24 118 VAL A O 1
ATOM 832 N N . ILE A 1 119 ? -30.359 2.440 7.534 1.00 10.01 119 ILE A N 1
ATOM 833 C CA . ILE A 1 119 ? -30.185 1.531 6.403 1.00 10.48 119 ILE A CA 1
ATOM 834 C C . ILE A 1 119 ? -31.339 0.522 6.336 1.00 11.54 119 ILE A C 1
ATOM 835 O O . ILE A 1 119 ? -31.962 0.358 5.269 1.00 11.39 119 ILE A O 1
ATOM 840 N N . GLN A 1 120 ? -31.675 -0.090 7.468 1.00 11.99 120 GLN A N 1
ATOM 841 C CA . GLN A 1 120 ? -32.843 -0.994 7.533 1.00 13.28 120 GLN A CA 1
ATOM 842 C C . GLN A 1 120 ? -34.118 -0.317 7.038 1.00 12.77 120 GLN A C 1
ATOM 843 O O . GLN A 1 120 ? -34.873 -0.868 6.224 1.00 12.60 120 GLN A O 1
ATOM 849 N N . LEU A 1 121 ? -34.368 0.887 7.535 1.00 11.58 121 LEU A N 1
ATOM 850 C CA . LEU A 1 121 ? -35.615 1.599 7.234 1.00 11.89 121 LEU A CA 1
ATOM 851 C C . LEU A 1 121 ? -35.684 1.988 5.761 1.00 11.18 121 LEU A C 1
ATOM 852 O O . LEU A 1 121 ? -36.748 1.898 5.113 1.00 11.53 121 LEU A O 1
ATOM 857 N N . LEU A 1 122 ? -34.551 2.417 5.208 1.00 10.67 122 LEU A N 1
ATOM 858 C CA . LEU A 1 122 ? -34.541 2.871 3.813 1.00 11.13 122 LEU A CA 1
ATOM 859 C C . LEU A 1 122 ? -34.963 1.709 2.905 1.00 11.32 122 LEU A C 1
ATOM 860 O O . LEU A 1 122 ? -35.750 1.895 1.987 1.00 10.87 122 LEU A O 1
ATOM 865 N N . PHE A 1 123 ? -34.401 0.533 3.139 1.00 11.35 123 PHE A N 1
ATOM 866 C CA . PHE A 1 123 ? -34.732 -0.614 2.289 1.00 11.82 123 PHE A CA 1
ATOM 867 C C . PHE A 1 123 ? -36.146 -1.120 2.544 1.00 12.20 123 PHE A C 1
ATOM 868 O O . PHE A 1 123 ? -36.803 -1.600 1.622 1.00 12.83 123 PHE A O 1
ATOM 876 N N . LYS A 1 124 ? -36.630 -0.999 3.771 1.00 12.28 124 LYS A N 1
ATOM 877 C CA . LYS A 1 124 ? -38.036 -1.339 4.046 1.00 12.82 124 LYS A CA 1
ATOM 878 C C . LYS A 1 124 ? -38.981 -0.433 3.257 1.00 13.48 124 LYS 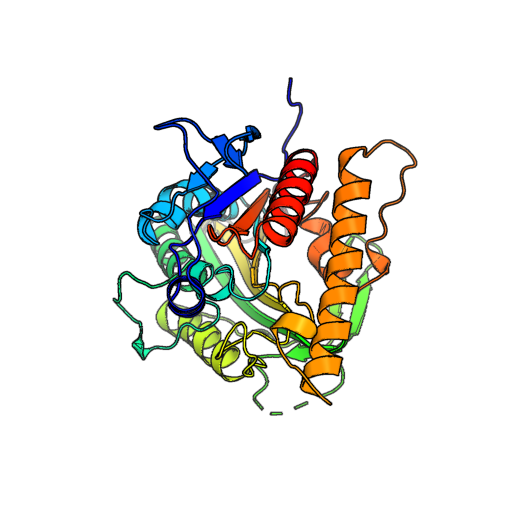A C 1
ATOM 879 O O . LYS A 1 124 ? -39.947 -0.907 2.665 1.00 13.01 124 LYS A O 1
ATOM 881 N N . GLU A 1 125 ? -38.692 0.861 3.236 1.00 13.52 125 GLU A N 1
ATOM 882 C CA . GLU A 1 125 ? -39.532 1.824 2.528 1.00 15.14 125 GLU A CA 1
ATOM 883 C C . GLU A 1 125 ? -39.417 1.632 1.014 1.00 15.01 125 GLU A C 1
ATOM 884 O O . GLU A 1 125 ? -40.413 1.733 0.303 1.00 16.47 125 GLU A O 1
ATOM 890 N N . ILE A 1 126 ? -38.213 1.362 0.520 1.00 13.51 126 ILE A N 1
ATOM 891 C CA . ILE A 1 126 ? -38.013 1.097 -0.914 1.00 13.79 126 ILE A CA 1
ATOM 892 C C . ILE A 1 126 ? -38.863 -0.097 -1.385 1.00 15.02 126 ILE A C 1
ATOM 893 O O . ILE A 1 126 ? -39.504 -0.041 -2.455 1.00 14.37 126 ILE A O 1
ATOM 898 N N . ASN A 1 127 ? -38.921 -1.135 -0.566 1.00 16.21 127 ASN A N 1
ATOM 899 C CA . ASN A 1 127 ? -39.689 -2.323 -0.902 1.00 19.32 127 ASN A CA 1
ATOM 900 C C . ASN A 1 127 ? -41.185 -2.017 -0.977 1.00 20.04 127 ASN A C 1
ATOM 901 O O . ASN A 1 127 ? -41.877 -2.627 -1.781 1.00 24.63 127 ASN A O 1
ATOM 906 N N . LYS A 1 128 ? -41.677 -1.090 -0.153 1.00 20.48 128 LYS A N 1
ATOM 907 C CA . LYS A 1 128 ? -43.096 -0.690 -0.184 1.00 22.22 128 LYS A CA 1
ATOM 908 C C . LYS A 1 128 ? -43.424 0.119 -1.437 1.00 23.39 128 LYS A C 1
ATOM 909 O O . LYS A 1 128 ? -44.548 0.101 -1.913 1.00 22.86 128 LYS A O 1
ATOM 915 N N . LYS A 1 129 ? -42.436 0.833 -1.960 1.00 23.34 129 LYS A N 1
ATOM 916 C CA . LYS A 1 129 ? -42.659 1.802 -3.031 1.00 25.37 129 LYS A CA 1
ATOM 917 C C . LYS A 1 129 ? -42.435 1.160 -4.388 1.00 25.63 129 LYS A C 1
ATOM 918 O O . LYS A 1 129 ? -41.578 1.579 -5.172 1.00 25.18 129 LYS A O 1
ATOM 924 N N . SER A 1 130 ? -43.261 0.150 -4.663 1.00 27.43 130 SER A N 1
ATOM 925 C CA . SER A 1 130 ? -43.093 -0.722 -5.822 1.00 28.58 130 SER A CA 1
ATOM 926 C C . SER A 1 130 ? -43.299 0.001 -7.153 1.00 27.07 130 SER A C 1
ATOM 927 O O . SER A 1 130 ? -42.864 -0.488 -8.182 1.00 28.72 130 SER A O 1
ATOM 930 N N . ASP A 1 131 ? -43.957 1.159 -7.124 1.00 25.21 131 ASP A N 1
ATOM 931 C CA . ASP A 1 131 ? -44.162 1.964 -8.325 1.00 24.00 131 ASP A CA 1
ATOM 932 C C . ASP A 1 131 ? -42.944 2.844 -8.671 1.00 23.22 131 ASP A C 1
ATOM 933 O O . ASP A 1 131 ? -42.956 3.560 -9.677 1.00 23.22 131 ASP A O 1
ATOM 935 N N . PHE A 1 132 ? -41.900 2.786 -7.842 1.00 21.71 132 PHE A N 1
ATOM 936 C CA . PHE A 1 132 ? -40.717 3.651 -7.998 1.00 20.66 132 PHE A CA 1
ATOM 937 C C . PHE A 1 132 ? -39.445 2.844 -8.075 1.00 18.41 132 PHE A C 1
ATOM 938 O O . PHE A 1 132 ? -39.398 1.708 -7.616 1.00 19.21 132 PHE A O 1
ATOM 946 N N . GLU A 1 133 ? -38.417 3.435 -8.669 1.00 16.94 133 GLU A N 1
ATOM 947 C CA . GLU A 1 133 ? -37.098 2.819 -8.736 1.00 16.18 133 GLU A CA 1
ATOM 948 C C . GLU A 1 133 ? -36.066 3.736 -8.107 1.00 15.19 133 GLU A C 1
ATOM 949 O O . GLU A 1 133 ? -36.163 4.969 -8.207 1.00 14.05 133 GLU A O 1
ATOM 951 N N . PHE A 1 134 ? -35.069 3.124 -7.479 1.00 14.11 134 PHE A N 1
ATOM 952 C CA . PHE A 1 134 ? -34.097 3.855 -6.675 1.00 13.11 134 PHE A CA 1
ATOM 953 C C . PHE A 1 134 ? -32.669 3.546 -7.075 1.00 13.67 134 PHE A C 1
ATOM 954 O O . PHE A 1 134 ? -32.355 2.420 -7.497 1.00 15.06 134 PHE A O 1
ATOM 962 N N . THR A 1 135 ? -31.831 4.555 -6.935 1.00 12.46 135 THR A N 1
ATOM 963 C CA . THR A 1 135 ? -30.368 4.417 -6.975 1.00 13.03 135 THR A CA 1
ATOM 964 C C . THR A 1 135 ? -29.802 4.968 -5.685 1.00 12.62 135 THR A C 1
ATOM 965 O O . THR A 1 135 ? -30.071 6.120 -5.342 1.00 12.14 135 THR A O 1
ATOM 969 N N . LEU A 1 136 ? -29.014 4.151 -4.985 1.00 12.22 136 LEU A N 1
ATOM 970 C CA . LEU A 1 136 ? -28.369 4.559 -3.735 1.00 11.94 136 LEU A CA 1
ATOM 971 C C . LEU A 1 136 ? -26.856 4.420 -3.871 1.00 11.20 136 LEU A C 1
ATOM 972 O O . LEU A 1 136 ? -26.350 3.403 -4.375 1.00 10.21 136 LEU A O 1
ATOM 977 N N . LYS A 1 137 ? -26.146 5.444 -3.418 1.00 10.68 137 LYS A N 1
ATOM 978 C CA . LYS A 1 137 ? -24.698 5.404 -3.390 1.00 11.47 137 LYS A CA 1
ATOM 979 C C . LYS A 1 137 ? -24.244 5.843 -2.008 1.00 11.71 137 LYS A C 1
ATOM 980 O O . LYS A 1 137 ? -24.908 6.677 -1.395 1.00 13.35 137 LYS A O 1
ATOM 986 N N . VAL A 1 138 ? -23.131 5.307 -1.509 1.00 10.47 138 VAL A N 1
ATOM 987 C CA . VAL A 1 138 ? -22.620 5.774 -0.227 1.00 10.89 138 VAL A CA 1
ATOM 988 C C . VAL A 1 138 ? -21.173 6.200 -0.293 1.00 9.92 138 VAL A C 1
ATOM 989 O O . VAL A 1 138 ? -20.403 5.649 -1.050 1.00 9.88 138 VAL A O 1
ATOM 993 N N . SER A 1 139 ? -20.867 7.243 0.484 1.00 9.05 139 SER A N 1
ATOM 994 C CA . SER A 1 139 ? -19.512 7.689 0.715 1.00 8.99 139 SER A CA 1
ATOM 995 C C . SER A 1 139 ? -19.369 7.798 2.222 1.00 8.52 139 SER A C 1
ATOM 996 O O . SER A 1 139 ? -20.356 7.953 2.945 1.00 8.25 139 SER A O 1
ATOM 999 N N . TYR A 1 140 ? -18.138 7.727 2.693 1.00 8.26 140 TYR A N 1
ATOM 1000 C CA . TYR A 1 140 ? -17.886 7.757 4.120 1.00 8.23 140 TYR A CA 1
ATOM 1001 C C . TYR A 1 140 ? -16.531 8.379 4.325 1.00 8.17 140 TYR A C 1
ATOM 1002 O O . TYR A 1 140 ? -15.538 7.861 3.836 1.00 8.17 140 TYR A O 1
ATOM 1011 N N . LEU A 1 141 ? -16.497 9.540 4.978 1.00 8.53 141 LEU A N 1
ATOM 1012 C CA . LEU A 1 141 ? -15.249 10.271 5.210 1.00 8.12 141 LEU A CA 1
ATOM 1013 C C . LEU A 1 141 ? -15.047 10.593 6.688 1.00 8.25 141 LEU A C 1
ATOM 1014 O O . LEU A 1 141 ? -15.989 10.598 7.471 1.00 7.59 141 LEU A O 1
ATOM 1019 N N . GLU A 1 142 ? -13.812 10.916 7.048 1.00 8.16 142 GLU A N 1
ATOM 1020 C CA . GLU A 1 142 ? -13.549 11.533 8.341 1.00 8.69 142 GLU A CA 1
ATOM 1021 C C . GLU A 1 142 ? -12.729 12.775 8.131 1.00 9.14 142 GLU A C 1
ATOM 1022 O O . GLU A 1 142 ? -11.980 12.891 7.124 1.00 8.86 142 GLU A O 1
ATOM 1028 N N . ILE A 1 143 ? -12.865 13.694 9.082 1.00 9.53 143 ILE A N 1
ATOM 1029 C CA . ILE A 1 143 ? -12.037 14.894 9.137 1.00 10.41 143 ILE A CA 1
ATOM 1030 C C . ILE A 1 143 ? -11.114 14.721 10.324 1.00 10.43 143 ILE A C 1
ATOM 1031 O O . ILE A 1 143 ? -11.557 14.760 11.466 1.00 9.23 143 ILE A O 1
ATOM 1036 N N . TYR A 1 144 ? -9.838 14.495 10.010 1.00 11.20 144 TYR A N 1
ATOM 1037 C CA . TYR A 1 144 ? -8.797 14.147 10.956 1.00 12.33 144 TYR A CA 1
ATOM 1038 C C . TYR A 1 144 ? -7.690 15.200 10.842 1.00 14.11 144 TYR A C 1
ATOM 1039 O O . TYR A 1 144 ? -7.075 15.380 9.780 1.00 13.62 144 TYR A O 1
ATOM 1048 N N . ASN A 1 145 ? -7.477 15.923 11.939 1.00 15.67 145 ASN A N 1
ATOM 1049 C CA . ASN A 1 145 ? -6.478 16.973 11.984 1.00 18.06 145 ASN A CA 1
ATOM 1050 C C . ASN A 1 145 ? -6.569 17.859 10.731 1.00 18.34 145 ASN A C 1
ATOM 1051 O O . ASN A 1 145 ? -5.583 18.063 10.039 1.00 19.79 145 ASN A O 1
ATOM 1056 N N . GLU A 1 146 ? -7.775 18.339 10.445 1.00 19.60 146 GLU A N 1
ATOM 1057 C CA . GLU A 1 146 ? -8.030 19.278 9.351 1.00 20.42 146 GLU A CA 1
ATOM 1058 C C . GLU A 1 146 ? -7.848 18.701 7.925 1.00 19.42 146 GLU A C 1
ATOM 1059 O O . GLU A 1 146 ? -7.789 19.453 6.964 1.00 21.01 146 GLU A O 1
ATOM 1061 N N . GLU A 1 147 ? -7.732 17.386 7.787 1.00 17.62 147 GLU A N 1
ATOM 1062 C CA . GLU A 1 147 ? -7.694 16.760 6.471 1.00 15.84 147 GLU A CA 1
ATOM 1063 C C . GLU A 1 147 ? -8.889 15.844 6.306 1.00 14.84 147 GLU A C 1
ATOM 1064 O O . GLU A 1 147 ? -9.321 15.196 7.259 1.00 13.79 147 GLU A O 1
ATOM 1066 N N . ILE A 1 148 ? -9.380 15.766 5.078 1.00 13.42 148 ILE A N 1
ATOM 1067 C CA . ILE A 1 148 ? -10.485 14.851 4.754 1.00 12.94 148 ILE A CA 1
ATOM 1068 C C . ILE A 1 148 ? -9.880 13.527 4.309 1.00 12.45 148 ILE A C 1
ATOM 1069 O O . ILE A 1 148 ? -9.071 13.482 3.377 1.00 11.80 148 ILE A O 1
ATOM 1074 N N . LEU A 1 149 ? -10.262 12.455 4.972 1.00 11.49 149 LEU A N 1
ATOM 1075 C CA . LEU A 1 149 ? -9.765 11.130 4.651 1.00 11.98 149 LEU A CA 1
ATOM 1076 C C . LEU A 1 149 ? -10.945 10.274 4.265 1.00 11.46 149 LEU A C 1
ATOM 1077 O O . LEU A 1 149 ? -11.962 10.290 4.933 1.00 10.70 149 LEU A O 1
ATOM 1082 N N . ASP A 1 150 ? -10.767 9.495 3.208 1.00 10.71 150 ASP A N 1
ATOM 1083 C CA . ASP A 1 150 ? -11.791 8.601 2.720 1.00 10.83 150 ASP A CA 1
ATOM 1084 C C . ASP A 1 150 ? -11.762 7.307 3.547 1.00 10.50 150 ASP A C 1
ATOM 1085 O O . ASP A 1 150 ? -10.747 6.599 3.549 1.00 11.32 150 ASP A O 1
ATOM 1090 N N . LEU A 1 151 ? -12.851 7.003 4.252 1.00 10.29 151 LEU A N 1
ATOM 1091 C CA . LEU A 1 151 ? -12.909 5.808 5.088 1.00 10.51 151 LEU A CA 1
ATOM 1092 C C . LEU A 1 151 ? -13.168 4.534 4.281 1.00 11.78 151 LEU A C 1
ATOM 1093 O O . LEU A 1 151 ? -13.018 3.436 4.812 1.00 11.29 151 LEU A O 1
ATOM 1098 N N . LEU A 1 152 ? -13.545 4.682 3.021 1.00 12.82 152 LEU A N 1
ATOM 1099 C CA . LEU A 1 152 ? -13.772 3.527 2.145 1.00 14.78 152 LEU A CA 1
ATOM 1100 C C . LEU A 1 152 ? -12.520 3.221 1.315 1.00 18.12 152 LEU A C 1
ATOM 1101 O O . LEU A 1 152 ? -12.540 2.285 0.497 1.00 19.46 152 LEU A O 1
ATOM 1106 N N . CYS A 1 153 ? -11.448 3.988 1.540 1.00 20.88 153 CYS A N 1
ATOM 1107 C CA . CYS A 1 153 ? -10.139 3.836 0.855 1.00 27.99 153 CYS A CA 1
ATOM 1108 C C . CYS A 1 153 ? -9.164 3.176 1.817 1.00 32.22 153 CYS A C 1
ATOM 1109 O O . CYS A 1 153 ? -8.721 3.811 2.768 1.00 34.93 153 CYS A O 1
ATOM 1112 N N . SER A 1 154 ? -8.827 1.906 1.566 1.00 36.75 154 SER A N 1
ATOM 1113 C CA . SER A 1 154 ? -8.108 1.061 2.536 1.00 40.84 154 SER A CA 1
ATOM 1114 C C . SER A 1 154 ? -6.809 1.693 3.044 1.00 40.47 154 SER A C 1
ATOM 1115 O O . SER A 1 154 ? -5.777 1.653 2.376 1.00 44.33 154 SER A O 1
ATOM 1117 N N . THR A 1 160 ? -4.384 10.027 -2.794 1.00 38.28 160 THR A N 1
ATOM 1118 C CA . THR A 1 160 ? -4.260 11.439 -3.129 1.00 36.31 160 THR A CA 1
ATOM 1119 C C . THR A 1 160 ? -5.067 12.315 -2.147 1.00 34.95 160 THR A C 1
ATOM 1120 O O . THR A 1 160 ? -5.994 11.828 -1.476 1.00 30.53 160 THR A O 1
ATOM 1122 N N . GLN A 1 161 ? -4.701 13.595 -2.058 1.00 31.61 161 GLN A N 1
ATOM 1123 C CA . GLN A 1 161 ? -5.346 14.508 -1.115 1.00 29.95 161 GLN A CA 1
ATOM 1124 C C . GLN A 1 161 ? -6.749 14.859 -1.597 1.00 27.91 161 GLN A C 1
ATOM 1125 O O . GLN A 1 161 ? -6.955 15.213 -2.759 1.00 28.07 161 GLN A O 1
ATOM 1131 N N . ILE A 1 162 ? -7.711 14.791 -0.688 1.00 24.52 162 ILE A N 1
ATOM 1132 C CA . ILE A 1 162 ? -9.090 15.128 -1.018 1.00 22.56 162 ILE A CA 1
ATOM 1133 C C . ILE A 1 162 ? -9.283 16.599 -0.689 1.00 22.88 162 ILE A C 1
ATOM 1134 O O . ILE A 1 162 ? -8.889 17.043 0.381 1.00 23.09 162 ILE A O 1
ATOM 1139 N N . ASN A 1 163 ? -9.881 17.343 -1.604 1.00 22.44 163 ASN A N 1
ATOM 1140 C CA . ASN A 1 163 ? -10.094 18.779 -1.412 1.00 23.96 163 ASN A CA 1
ATOM 1141 C C . ASN A 1 163 ? -11.531 19.186 -1.652 1.00 23.05 163 ASN A C 1
ATOM 1142 O O . ASN A 1 163 ? -12.244 18.540 -2.412 1.00 21.72 163 ASN A O 1
ATOM 1147 N N . ILE A 1 164 ? -11.934 20.275 -1.003 1.00 22.37 164 ILE A N 1
ATOM 1148 C CA . ILE A 1 164 ? -13.242 20.851 -1.221 1.00 23.61 164 ILE A CA 1
ATOM 1149 C C . ILE A 1 164 ? -13.098 21.899 -2.313 1.00 24.53 164 ILE A C 1
ATOM 1150 O O . ILE A 1 164 ? -12.198 22.735 -2.259 1.00 23.40 164 ILE A O 1
ATOM 1155 N N . ARG A 1 165 ? -13.968 21.818 -3.312 1.00 24.82 165 ARG A N 1
ATOM 1156 C CA . ARG A 1 165 ? -14.068 22.842 -4.347 1.00 27.68 165 ARG A CA 1
ATOM 1157 C C . ARG A 1 165 ? -15.495 23.362 -4.302 1.00 29.13 165 ARG A C 1
ATOM 1158 O O . ARG A 1 165 ? -16.434 22.576 -4.236 1.00 29.36 165 ARG A O 1
ATOM 1160 N N . GLU A 1 166 ? -15.669 24.681 -4.318 1.00 31.36 166 GLU A N 1
ATOM 1161 C CA . GLU A 1 166 ? -17.013 25.253 -4.314 1.00 34.13 166 GLU A CA 1
ATOM 1162 C C . GLU A 1 166 ? -17.471 25.436 -5.757 1.00 34.28 166 GLU A C 1
ATOM 1163 O O . GLU A 1 166 ? -16.856 26.186 -6.506 1.00 37.09 166 GLU A O 1
ATOM 1165 N N . ASP A 1 167 ? -18.531 24.738 -6.153 1.00 33.97 167 ASP A N 1
ATOM 1166 C CA . ASP A 1 167 ? -19.144 24.972 -7.456 1.00 35.97 167 ASP A CA 1
ATOM 1167 C C . ASP A 1 167 ? -19.923 26.282 -7.356 1.00 36.33 167 ASP A C 1
ATOM 1168 O O . ASP A 1 167 ? -20.685 26.466 -6.403 1.00 37.56 167 ASP A O 1
ATOM 1170 N N . PRO A 1 168 ? -19.732 27.199 -8.326 1.00 36.80 168 PRO A N 1
ATOM 1171 C CA . PRO A 1 168 ? -20.463 28.480 -8.311 1.00 37.42 168 PRO A CA 1
ATOM 1172 C C . PRO A 1 168 ? -21.989 28.332 -8.351 1.00 37.75 168 PRO A C 1
ATOM 1173 O O . PRO A 1 168 ? -22.703 29.023 -7.613 1.00 34.95 168 PRO A O 1
ATOM 1177 N N . LYS A 1 169 ? -22.483 27.420 -9.184 1.00 39.84 169 LYS A N 1
ATOM 1178 C CA . LYS A 1 169 ? -23.924 27.212 -9.320 1.00 44.04 169 LYS A CA 1
ATOM 1179 C C . LYS A 1 169 ? -24.410 26.140 -8.346 1.00 48.00 169 LYS A C 1
ATOM 1180 O O . LYS A 1 169 ? -25.043 25.159 -8.742 1.00 54.97 169 LYS A O 1
ATOM 1182 N N . GLU A 1 170 ? -24.074 26.336 -7.074 1.00 50.65 170 GLU A N 1
ATOM 1183 C CA . GLU A 1 170 ? -24.674 25.617 -5.943 1.00 51.36 170 GLU A CA 1
ATOM 1184 C C . GLU A 1 170 ? -23.885 24.390 -5.486 1.00 48.76 170 GLU A C 1
ATOM 1185 O O . GLU A 1 170 ? -23.913 23.333 -6.124 1.00 50.57 170 GLU A O 1
ATOM 1187 N N . GLY A 1 171 ? -23.166 24.564 -4.383 1.00 45.73 171 GLY A N 1
ATOM 1188 C CA . GLY A 1 171 ? -22.770 23.453 -3.531 1.00 43.70 171 GLY A CA 1
ATOM 1189 C C . GLY A 1 171 ? -21.287 23.186 -3.439 1.00 40.74 171 GLY A C 1
ATOM 1190 O O . GLY A 1 171 ? -20.497 23.645 -4.258 1.00 39.72 171 GLY A O 1
ATOM 1191 N N . ILE A 1 172 ? -20.929 22.426 -2.414 1.00 40.13 172 ILE A N 1
ATOM 1192 C CA . ILE A 1 172 ? -19.574 21.945 -2.224 1.00 37.76 172 ILE A CA 1
ATOM 1193 C C . ILE A 1 172 ? -19.399 20.675 -3.043 1.00 34.77 172 ILE A C 1
ATOM 1194 O O . ILE A 1 172 ? -20.346 19.904 -3.219 1.00 36.83 172 ILE A O 1
ATOM 1196 N N . LYS A 1 173 ? -18.202 20.486 -3.579 1.00 30.71 173 LYS A N 1
ATOM 1197 C CA . LYS A 1 173 ? -17.808 19.219 -4.178 1.00 27.52 173 LYS A CA 1
ATOM 1198 C C . LYS A 1 173 ? -16.600 18.728 -3.406 1.00 24.32 173 LYS A C 1
ATOM 1199 O O . LYS A 1 173 ? -15.660 19.488 -3.191 1.00 23.20 173 LYS A O 1
ATOM 1201 N N . ILE A 1 174 ? -16.617 17.464 -2.996 1.00 20.97 174 ILE A N 1
ATOM 1202 C CA . ILE A 1 174 ? -15.465 16.870 -2.314 1.00 19.69 174 ILE A CA 1
ATOM 1203 C C . ILE A 1 174 ? -14.645 16.060 -3.314 1.00 19.46 174 ILE A C 1
ATOM 1204 O O . ILE A 1 174 ? -14.875 14.858 -3.525 1.00 18.57 174 ILE A O 1
ATOM 1209 N N . VAL A 1 175 ? -13.648 16.701 -3.894 1.00 17.64 175 VAL A N 1
ATOM 1210 C CA . VAL A 1 175 ? -12.986 16.149 -5.046 1.00 17.91 175 VAL A CA 1
ATOM 1211 C C . VAL A 1 175 ? -12.020 15.045 -4.654 1.00 17.48 175 VAL A C 1
ATOM 1212 O O . VAL A 1 175 ? -11.122 15.250 -3.842 1.00 17.53 175 VAL A O 1
ATOM 1216 N N . GLY A 1 176 ? -12.241 13.869 -5.230 1.00 16.31 176 GLY A N 1
ATOM 1217 C CA . GLY A 1 176 ? -11.363 12.738 -5.006 1.00 16.52 176 GLY A CA 1
ATOM 1218 C C . GLY A 1 176 ? -11.946 11.718 -4.040 1.00 15.54 176 GLY A C 1
ATOM 1219 O O . GLY A 1 176 ? -11.378 10.665 -3.886 1.00 16.26 176 GLY A O 1
ATOM 1220 N N . LEU A 1 177 ? -13.094 12.021 -3.429 1.00 14.04 177 LEU A N 1
ATOM 1221 C CA . LEU A 1 177 ? -13.772 11.084 -2.530 1.00 13.16 177 LEU A CA 1
ATOM 1222 C C . LEU A 1 177 ? -14.466 10.001 -3.329 1.00 13.30 177 LEU A C 1
ATOM 1223 O O . LEU A 1 177 ? -15.148 10.311 -4.322 1.00 14.48 177 LEU A O 1
ATOM 1228 N N . THR A 1 178 ? -14.317 8.747 -2.900 1.00 12.21 178 THR A N 1
ATOM 1229 C CA . THR A 1 178 ? -14.950 7.627 -3.606 1.00 12.15 178 THR A CA 1
ATOM 1230 C C . THR A 1 178 ? -16.389 7.380 -3.121 1.00 12.14 178 THR A C 1
ATOM 1231 O O . THR A 1 178 ? -16.780 7.794 -2.014 1.00 11.18 178 THR A O 1
ATOM 1235 N N . GLU A 1 179 ? -17.179 6.753 -3.976 1.00 12.43 179 GLU A N 1
ATOM 1236 C CA . GLU A 1 179 ? -18.548 6.342 -3.672 1.00 13.65 179 GLU A CA 1
ATOM 1237 C C . GLU A 1 179 ? -18.742 4.886 -4.108 1.00 12.67 179 GLU A C 1
ATOM 1238 O O . GLU A 1 179 ? -18.258 4.487 -5.189 1.00 11.85 179 GLU A O 1
ATOM 1244 N N . LYS A 1 180 ? -19.488 4.114 -3.319 1.00 11.42 180 LYS A N 1
ATOM 1245 C CA . LYS A 1 180 ? -19.929 2.767 -3.721 1.00 11.28 180 LYS A CA 1
ATOM 1246 C C . LYS A 1 180 ? -21.418 2.783 -4.047 1.00 11.01 180 LYS A C 1
ATOM 1247 O O . LYS A 1 180 ? -22.228 3.348 -3.301 1.00 10.06 180 LYS A O 1
ATOM 1253 N N . THR A 1 181 ? -21.791 2.138 -5.152 1.00 10.76 181 THR A N 1
ATOM 1254 C CA . THR A 1 181 ? -23.194 2.029 -5.512 1.00 11.57 181 THR A CA 1
ATOM 1255 C C . THR A 1 181 ? -23.708 0.768 -4.831 1.00 12.35 181 THR A C 1
ATOM 1256 O O . THR A 1 181 ? -23.112 -0.288 -5.008 1.00 14.00 181 THR A O 1
ATOM 1260 N N . VAL A 1 182 ? -24.794 0.857 -4.078 1.00 12.04 182 VAL A N 1
ATOM 1261 C CA . VAL A 1 182 ? -25.220 -0.265 -3.263 1.00 13.25 182 VAL A CA 1
ATOM 1262 C C . VAL A 1 182 ? -26.512 -0.782 -3.831 1.00 13.85 182 VAL A C 1
ATOM 1263 O O . VAL A 1 182 ? -27.210 -0.064 -4.547 1.00 17.33 182 VAL A O 1
ATOM 1267 N N . LEU A 1 183 ? -26.822 -2.035 -3.553 1.00 13.55 183 LEU A N 1
ATOM 1268 C CA . LEU A 1 183 ? -28.002 -2.670 -4.110 1.00 14.41 183 LEU A CA 1
ATOM 1269 C C . LEU A 1 183 ? -29.011 -3.040 -3.034 1.00 13.54 183 LEU A C 1
ATOM 1270 O O . LEU A 1 183 ? -30.209 -2.842 -3.221 1.00 13.29 183 LEU A O 1
ATOM 1275 N N . VAL A 1 184 ? -28.526 -3.632 -1.947 1.00 13.10 184 VAL A N 1
ATOM 1276 C CA . VAL A 1 184 ? -29.386 -4.107 -0.863 1.00 14.39 184 VAL A CA 1
ATOM 1277 C C . VAL A 1 184 ? -28.802 -3.681 0.496 1.00 13.97 184 VAL A C 1
ATOM 1278 O O . VAL A 1 184 ? -27.669 -3.177 0.588 1.00 13.88 184 VAL A O 1
ATOM 1282 N N . ALA A 1 185 ? -29.579 -3.902 1.548 1.00 14.37 185 ALA A N 1
ATOM 1283 C CA . ALA A 1 185 ? -29.193 -3.472 2.892 1.00 13.95 185 ALA A CA 1
ATOM 1284 C C . ALA A 1 185 ? -27.857 -4.075 3.309 1.00 14.21 185 ALA A C 1
ATOM 1285 O O . ALA A 1 185 ? -27.022 -3.388 3.906 1.00 13.38 185 ALA A O 1
ATOM 1287 N N . SER A 1 186 ? -27.653 -5.358 3.016 1.00 15.22 186 SER A N 1
ATOM 1288 C CA . SER A 1 186 ? -26.426 -6.019 3.470 1.00 15.77 186 SER A CA 1
ATOM 1289 C C . SER A 1 186 ? -25.146 -5.349 2.935 1.00 15.65 186 SER A C 1
ATOM 1290 O O . SER A 1 186 ? -24.197 -5.120 3.679 1.00 14.92 186 SER A O 1
ATOM 1293 N N . ASP A 1 187 ? -25.110 -5.036 1.648 1.00 15.95 187 ASP A N 1
ATOM 1294 C CA . ASP A 1 187 ? -23.909 -4.409 1.110 1.00 16.23 187 ASP A CA 1
ATOM 1295 C C . ASP A 1 187 ? -23.799 -2.928 1.526 1.00 14.63 187 ASP A C 1
ATOM 1296 O O . ASP A 1 187 ? -22.701 -2.388 1.609 1.00 14.51 187 ASP A O 1
ATOM 1301 N N . THR A 1 188 ? -24.925 -2.305 1.838 1.00 12.28 188 THR A N 1
ATOM 1302 C CA . THR A 1 188 ? -24.915 -0.932 2.352 1.00 11.65 188 THR A CA 1
ATOM 1303 C C . THR A 1 188 ? -24.319 -0.902 3.759 1.00 11.54 188 THR A C 1
ATOM 1304 O O . THR A 1 188 ? -23.484 -0.047 4.078 1.00 11.82 188 THR A O 1
ATOM 1308 N N . VAL A 1 189 ? -24.748 -1.820 4.612 1.00 12.15 189 VAL A N 1
ATOM 1309 C CA . VAL A 1 189 ? -24.198 -1.860 5.971 1.00 12.83 189 VAL A CA 1
ATOM 1310 C C . VAL A 1 189 ? -22.732 -2.291 5.948 1.00 12.83 189 VAL A C 1
ATOM 1311 O O . VAL A 1 189 ? -21.951 -1.884 6.813 1.00 11.41 189 VAL A O 1
ATOM 1315 N N . SER A 1 190 ? -22.339 -3.086 4.956 1.00 12.81 190 SER A N 1
ATOM 1316 C CA . SER A 1 190 ? -20.921 -3.429 4.793 1.00 13.81 190 SER A CA 1
ATOM 1317 C C . SER A 1 190 ? -20.036 -2.207 4.639 1.00 13.23 190 SER A C 1
ATOM 1318 O O . SER A 1 190 ? -18.916 -2.195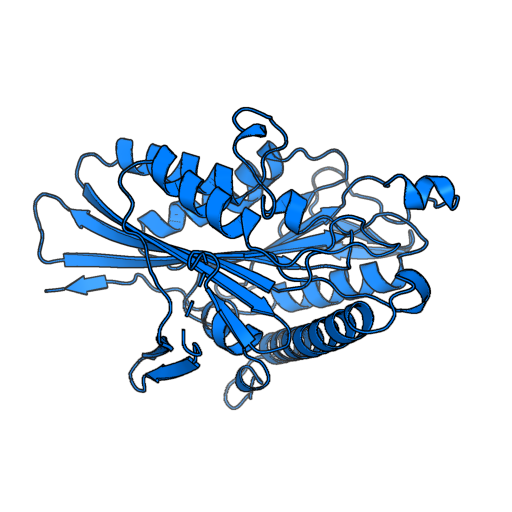 5.154 1.00 13.06 190 SER A O 1
ATOM 1321 N N . CYS A 1 191 ? -20.522 -1.189 3.935 1.00 12.80 191 CYS A N 1
ATOM 1322 C CA . CYS A 1 191 ? -19.804 0.083 3.824 1.00 12.97 191 CYS A CA 1
ATOM 1323 C C . CYS A 1 191 ? -19.618 0.767 5.169 1.00 11.92 191 CYS A C 1
ATOM 1324 O O . CYS A 1 191 ? -18.568 1.360 5.436 1.00 11.72 191 CYS A O 1
ATOM 1327 N N . LEU A 1 192 ? -20.669 0.765 5.984 1.00 11.71 192 LEU A N 1
ATOM 1328 C CA . LEU A 1 192 ? -20.574 1.322 7.340 1.00 11.84 192 LEU A CA 1
ATOM 1329 C C . LEU A 1 192 ? -19.494 0.578 8.101 1.00 11.65 192 LEU A C 1
ATOM 1330 O O . LEU A 1 192 ? -18.624 1.181 8.722 1.00 11.72 192 LEU A O 1
ATOM 1335 N N . GLU A 1 193 ? -19.564 -0.755 8.065 1.00 11.79 193 GLU A N 1
ATOM 1336 C CA . GLU A 1 193 ? -18.613 -1.579 8.782 1.00 12.55 193 GLU A CA 1
ATOM 1337 C C . GLU A 1 193 ? -17.196 -1.290 8.314 1.00 12.15 193 GLU A C 1
ATOM 1338 O O . GLU A 1 193 ? -16.264 -1.155 9.133 1.00 11.78 193 GLU A O 1
ATOM 1344 N N . GLN A 1 194 ? -17.022 -1.215 6.997 1.00 12.01 194 GLN A N 1
ATOM 1345 C CA . GLN A 1 194 ? -15.695 -0.999 6.409 1.00 13.58 194 GLN A CA 1
ATOM 1346 C C . GLN A 1 194 ? -15.110 0.353 6.854 1.00 12.82 194 GLN A C 1
ATOM 1347 O O . GLN A 1 194 ? -13.920 0.457 7.256 1.00 12.17 194 GLN A O 1
ATOM 1353 N N . GLY A 1 195 ? -15.938 1.384 6.773 1.00 11.88 195 GLY A N 1
ATOM 1354 C CA . GLY A 1 195 ? -15.509 2.726 7.171 1.00 11.69 195 GLY A CA 1
ATOM 1355 C C . GLY A 1 195 ? -15.230 2.798 8.658 1.00 12.38 195 GLY A C 1
ATOM 1356 O O . GLY A 1 195 ? -14.212 3.369 9.091 1.00 12.58 195 GLY A O 1
ATOM 1357 N N . ASN A 1 196 ? -16.116 2.190 9.450 1.00 13.84 196 ASN A N 1
ATOM 1358 C CA . ASN A 1 196 ? -15.912 2.148 10.903 1.00 14.98 196 ASN A CA 1
ATOM 1359 C C . ASN A 1 196 ? -14.589 1.545 11.317 1.00 16.60 196 ASN A C 1
ATOM 1360 O O . ASN A 1 196 ? -13.970 2.021 12.276 1.00 18.52 196 ASN A O 1
ATOM 1365 N N . ASN A 1 197 ? -14.150 0.517 10.596 1.00 17.71 197 ASN A N 1
ATOM 1366 C CA . ASN A 1 197 ? -12.853 -0.122 10.831 1.00 19.35 197 ASN A CA 1
ATOM 1367 C C . ASN A 1 197 ? -11.676 0.786 10.517 1.00 17.87 197 ASN A C 1
ATOM 1368 O O . ASN A 1 197 ? -10.596 0.582 11.064 1.00 19.38 197 ASN A O 1
ATOM 1373 N N . SER A 1 198 ? -11.884 1.774 9.644 1.00 15.55 198 SER A N 1
ATOM 1374 C CA . SER A 1 198 ? -10.857 2.747 9.256 1.00 15.38 198 SER A CA 1
ATOM 1375 C C . SER A 1 198 ? -10.893 4.055 10.087 1.00 13.60 198 SER A C 1
ATOM 1376 O O . SER A 1 198 ? -9.946 4.813 10.050 1.00 12.95 198 SER A O 1
ATOM 1379 N N . ARG A 1 199 ? -11.990 4.320 10.786 1.00 12.52 199 ARG A N 1
ATOM 1380 C CA . ARG A 1 199 ? -12.141 5.554 11.572 1.00 12.06 199 ARG A CA 1
ATOM 1381 C C . ARG A 1 199 ? -11.027 5.649 12.595 1.00 11.40 199 ARG A C 1
ATOM 1382 O O . ARG A 1 199 ? -10.724 4.661 13.265 1.00 11.90 199 ARG A O 1
ATOM 1390 N N . THR A 1 200 ? -10.422 6.830 12.715 1.00 10.00 200 THR A N 1
ATOM 1391 C CA . THR A 1 200 ? -9.347 7.016 13.680 1.00 10.02 200 THR A CA 1
ATOM 1392 C C . THR A 1 200 ? -9.903 7.105 15.111 1.00 9.75 200 THR A C 1
ATOM 1393 O O . THR A 1 200 ? -10.664 8.029 15.465 1.00 9.35 200 THR A O 1
ATOM 1397 N N . VAL A 1 201 ? -9.542 6.104 15.912 1.00 9.61 201 VAL A N 1
ATOM 1398 C CA . VAL A 1 201 ? -10.054 5.942 17.274 1.00 10.23 201 VAL A CA 1
ATOM 1399 C C . VAL A 1 201 ? -8.860 5.682 18.180 1.00 10.69 201 VAL A C 1
ATOM 1400 O O . VAL A 1 201 ? -7.958 4.922 17.813 1.00 11.33 201 VAL A O 1
ATOM 1404 N N . ALA A 1 202 ? -8.851 6.280 19.359 1.00 10.61 202 ALA A N 1
ATOM 1405 C CA . ALA A 1 202 ? -7.750 6.089 20.320 1.00 10.55 202 ALA A CA 1
ATOM 1406 C C . ALA A 1 202 ? -8.238 6.284 21.741 1.00 10.62 202 ALA A C 1
ATOM 1407 O O . ALA A 1 202 ? -9.305 6.849 21.979 1.00 10.41 202 ALA A O 1
ATOM 1409 N N . SER A 1 203 ? -7.455 5.807 22.707 1.00 10.48 203 SER A N 1
ATOM 1410 C CA . SER A 1 203 ? -7.857 5.911 24.083 1.00 10.95 203 SER A CA 1
ATOM 1411 C C . SER A 1 203 ? -7.420 7.229 24.730 1.00 10.36 203 SER A C 1
ATOM 1412 O O . SER A 1 203 ? -6.324 7.737 24.481 1.00 10.41 203 SER A O 1
ATOM 1415 N N . THR A 1 204 ? -8.326 7.764 25.546 1.00 10.34 204 THR A N 1
ATOM 1416 C CA . THR A 1 204 ? -8.009 8.767 26.565 1.00 10.18 204 THR A CA 1
ATOM 1417 C C . THR A 1 204 ? -8.623 8.315 27.879 1.00 9.96 204 THR A C 1
ATOM 1418 O O . THR A 1 204 ? -9.409 7.391 27.902 1.00 9.93 204 THR A O 1
ATOM 1422 N N . ALA A 1 205 ? -8.341 9.026 28.970 1.00 10.09 205 ALA A N 1
ATOM 1423 C CA . ALA A 1 205 ? -8.960 8.720 30.247 1.00 9.35 205 ALA A CA 1
ATOM 1424 C C . ALA A 1 205 ? -10.496 8.891 30.241 1.00 9.23 205 ALA A C 1
ATOM 1425 O O . ALA A 1 205 ? -11.187 8.241 31.007 1.00 8.69 205 ALA A O 1
ATOM 1427 N N . MET A 1 206 ? -11.003 9.766 29.367 1.00 8.75 206 MET A N 1
ATOM 1428 C CA . MET A 1 206 ? -12.438 10.039 29.297 1.00 9.18 206 MET A CA 1
ATOM 1429 C C . MET A 1 206 ? -13.190 9.051 28.403 1.00 9.01 206 MET A C 1
ATOM 1430 O O . MET A 1 206 ? -14.409 8.913 28.524 1.00 9.17 206 MET A O 1
ATOM 1435 N N . ASN A 1 207 ? -12.478 8.405 27.488 1.00 8.63 207 ASN A N 1
ATOM 1436 C CA . ASN A 1 207 ? -13.097 7.414 26.605 1.00 8.57 207 ASN A CA 1
ATOM 1437 C C . ASN A 1 207 ? -12.025 6.493 26.002 1.00 8.43 207 ASN A C 1
ATOM 1438 O O . ASN A 1 207 ? -11.177 6.926 25.241 1.00 7.85 207 ASN A O 1
ATOM 1443 N N . SER A 1 208 ? -12.094 5.209 26.343 1.00 9.34 208 SER A N 1
ATOM 1444 C CA . SER A 1 208 ? -11.147 4.216 25.828 1.00 10.12 208 SER A CA 1
ATOM 1445 C C . SER A 1 208 ? -11.212 4.029 24.310 1.00 9.55 208 SER A C 1
ATOM 1446 O O . SER A 1 208 ? -10.259 3.543 23.703 1.00 9.28 208 SER A O 1
ATOM 1449 N N . GLN A 1 209 ? -12.337 4.426 23.721 1.00 9.53 209 GLN A N 1
ATOM 1450 C CA . GLN A 1 209 ? -12.579 4.351 22.284 1.00 9.82 209 GLN A CA 1
ATOM 1451 C C . GLN A 1 209 ? -13.024 5.711 21.743 1.00 8.70 209 GLN A C 1
ATOM 1452 O O . GLN A 1 209 ? -14.036 5.824 21.043 1.00 8.20 209 GLN A O 1
ATOM 1458 N N . SER A 1 210 ? -12.260 6.740 22.078 1.00 8.03 210 SER A N 1
ATOM 1459 C CA . SER A 1 210 ? -12.552 8.103 21.670 1.00 7.66 210 SER A CA 1
ATOM 1460 C C . SER A 1 210 ? -12.407 8.260 20.167 1.00 7.30 210 SER A C 1
ATOM 1461 O O . SER A 1 210 ? -11.385 7.854 19.570 1.00 7.05 210 SER A O 1
ATOM 1464 N N . SER A 1 211 ? -13.407 8.886 19.548 1.00 6.87 211 SER A N 1
ATOM 1465 C CA . SER A 1 211 ? -13.307 9.204 18.122 1.00 7.14 211 SER A CA 1
ATOM 1466 C C . SER A 1 211 ? -12.348 10.387 17.927 1.00 7.40 211 SER A C 1
ATOM 1467 O O . SER A 1 211 ? -12.560 11.463 18.510 1.00 7.73 211 SER A O 1
ATOM 1470 N N . ARG A 1 212 ? -11.293 10.220 17.128 1.00 7.56 212 ARG A N 1
ATOM 1471 C CA . ARG A 1 212 ? -10.316 11.290 16.969 1.00 7.83 212 ARG A CA 1
ATOM 1472 C C . ARG A 1 212 ? -10.532 12.140 15.702 1.00 7.90 212 ARG A C 1
ATOM 1473 O O . ARG A 1 212 ? -9.664 12.939 15.294 1.00 8.02 212 ARG A O 1
ATOM 1481 N N . SER A 1 213 ? -11.714 12.004 15.122 1.00 8.20 213 SER A N 1
ATOM 1482 C CA . SER A 1 213 ? -12.076 12.663 13.885 1.00 8.14 213 SER A CA 1
ATOM 1483 C C . SER A 1 213 ? -13.590 12.836 13.846 1.00 8.29 213 SER A C 1
ATOM 1484 O O . SER A 1 213 ? -14.306 12.149 14.579 1.00 7.78 213 SER A O 1
ATOM 1487 N N . HIS A 1 214 ? -14.055 13.720 12.969 1.00 8.45 214 HIS A N 1
ATOM 1488 C CA . HIS A 1 214 ? -15.489 13.880 12.689 1.00 9.07 214 HIS A CA 1
ATOM 1489 C C . HIS A 1 214 ? -15.802 12.959 11.523 1.00 9.09 214 HIS A C 1
ATOM 1490 O O . HIS A 1 214 ? -15.095 13.029 10.510 1.00 10.62 214 HIS A O 1
ATOM 1497 N N . ALA A 1 215 ? -16.830 12.127 11.622 1.00 8.70 215 ALA A N 1
ATOM 1498 C CA . ALA A 1 215 ? -17.160 11.236 10.520 1.00 8.51 215 ALA A CA 1
ATOM 1499 C C . ALA A 1 215 ? -18.498 11.598 9.889 1.00 8.36 215 ALA A C 1
ATOM 1500 O O . ALA A 1 215 ? -19.466 11.882 10.606 1.00 8.98 215 ALA A O 1
ATOM 1502 N N . ILE A 1 216 ? -18.565 11.507 8.561 1.00 8.04 216 ILE A N 1
ATOM 1503 C CA . ILE A 1 216 ? -19.803 11.799 7.822 1.00 8.03 216 ILE A CA 1
ATOM 1504 C C . ILE A 1 216 ? -20.059 10.623 6.879 1.00 8.06 216 ILE A C 1
ATOM 1505 O O . ILE A 1 216 ? -19.298 10.393 5.931 1.00 7.69 216 ILE A O 1
ATOM 1510 N N . PHE A 1 217 ? -21.157 9.928 7.136 1.00 8.11 217 PHE A N 1
ATOM 1511 C CA . PHE A 1 217 ? -21.654 8.840 6.295 1.00 8.60 217 PHE A CA 1
ATOM 1512 C C . PHE A 1 217 ? -22.771 9.421 5.417 1.00 8.95 217 PHE A C 1
ATOM 1513 O O . PHE A 1 217 ? -23.767 9.950 5.937 1.00 9.15 217 PHE A O 1
ATOM 1521 N N . THR A 1 218 ? -22.608 9.361 4.095 1.00 8.64 218 THR A N 1
ATOM 1522 C CA . THR A 1 218 ? -23.570 10.003 3.189 1.00 8.94 218 THR A CA 1
ATOM 1523 C C . THR A 1 218 ? -24.192 8.989 2.267 1.00 8.82 218 THR A C 1
ATOM 1524 O O . THR A 1 218 ? -23.482 8.211 1.630 1.00 8.40 218 THR A O 1
ATOM 1528 N N . ILE A 1 219 ? -25.521 8.965 2.229 1.00 8.97 219 ILE A N 1
ATOM 1529 C CA . ILE A 1 219 ? -26.233 8.155 1.260 1.00 10.39 219 ILE A CA 1
ATOM 1530 C C . ILE A 1 219 ? -26.874 9.102 0.262 1.00 11.01 219 ILE A C 1
ATOM 1531 O O . ILE A 1 219 ? -27.680 9.966 0.631 1.00 11.19 219 ILE A O 1
ATOM 1536 N N . SER A 1 220 ? -26.510 8.926 -1.004 1.00 11.66 220 SER A N 1
ATOM 1537 C CA . SER A 1 220 ? -27.104 9.672 -2.103 1.00 12.65 220 SER A CA 1
ATOM 1538 C C . SER A 1 220 ? -28.272 8.843 -2.630 1.00 12.71 220 SER A C 1
ATOM 1539 O O . SER A 1 220 ? -28.132 7.644 -2.852 1.00 12.17 220 SER A O 1
ATOM 1542 N N . ILE A 1 221 ? -29.441 9.464 -2.790 1.00 12.65 221 ILE A N 1
ATOM 1543 C CA . ILE A 1 221 ? -30.642 8.729 -3.165 1.00 14.51 221 ILE A CA 1
ATOM 1544 C C . ILE A 1 221 ? -31.254 9.385 -4.384 1.00 14.34 221 ILE A C 1
ATOM 1545 O O . ILE A 1 221 ? -31.521 10.585 -4.366 1.00 13.86 221 ILE A O 1
ATOM 1550 N N . GLU A 1 222 ? -31.452 8.594 -5.439 1.00 13.92 222 GLU A N 1
ATOM 1551 C CA . GLU A 1 222 ? -32.203 9.018 -6.599 1.00 15.05 222 GLU A CA 1
ATOM 1552 C C . GLU A 1 222 ? -33.462 8.187 -6.659 1.00 14.37 222 GLU A C 1
ATOM 1553 O O . GLU A 1 222 ? -33.408 6.965 -6.534 1.00 13.30 222 GLU A O 1
ATOM 1559 N N . GLN A 1 223 ? -34.596 8.851 -6.855 1.00 13.73 223 GLN A N 1
ATOM 1560 C CA . GLN A 1 223 ? -35.868 8.189 -6.920 1.00 14.62 223 GLN A CA 1
ATOM 1561 C C . GLN A 1 223 ? -36.589 8.598 -8.187 1.00 15.54 223 GLN A C 1
ATOM 1562 O O . GLN A 1 223 ? -36.689 9.777 -8.490 1.00 14.57 223 GLN A O 1
ATOM 1568 N N . ARG A 1 224 ? -37.091 7.621 -8.934 1.00 16.74 224 ARG A N 1
ATOM 1569 C CA . ARG A 1 224 ? -37.923 7.951 -10.084 1.00 19.86 224 ARG A CA 1
ATOM 1570 C C . ARG A 1 224 ? -39.111 7.002 -10.202 1.00 20.74 224 ARG A C 1
ATOM 1571 O O . ARG A 1 224 ? -39.077 5.850 -9.717 1.00 18.48 224 ARG A O 1
ATOM 1579 N N . LYS A 1 225 ? -40.173 7.500 -10.828 1.00 21.41 225 LYS A N 1
ATOM 1580 C CA . LYS A 1 225 ? -41.353 6.687 -11.078 1.00 24.33 225 LYS A CA 1
ATOM 1581 C C . LYS A 1 225 ? -41.031 5.754 -12.243 1.00 24.43 225 LYS A C 1
ATOM 1582 O O . LYS A 1 225 ? -40.450 6.179 -13.241 1.00 24.41 225 LYS A O 1
ATOM 1588 N N . LYS A 1 226 ? -41.379 4.476 -12.107 1.00 26.22 226 LYS A N 1
ATOM 1589 C CA . LYS A 1 226 ? -41.076 3.493 -13.142 1.00 28.20 226 LYS A CA 1
ATOM 1590 C C . LYS A 1 226 ? -41.748 3.833 -14.480 1.00 30.63 226 LYS A C 1
ATOM 1591 O O . LYS A 1 226 ? -41.223 3.489 -15.537 1.00 33.41 226 LYS A O 1
ATOM 1593 N N . ASN A 1 227 ? -42.884 4.528 -14.433 1.00 32.92 227 ASN A N 1
ATOM 1594 C CA . ASN A 1 227 ? -43.606 4.950 -15.646 1.00 37.86 227 ASN A CA 1
ATOM 1595 C C . ASN A 1 227 ? -43.101 6.288 -16.228 1.00 40.77 227 ASN A C 1
ATOM 1596 O O . ASN A 1 227 ? -43.708 6.820 -17.158 1.00 44.75 227 ASN A O 1
ATOM 1598 N N . ASP A 1 228 ? -41.996 6.819 -15.699 1.00 42.79 228 ASP A N 1
ATOM 1599 C CA . ASP A 1 228 ? -41.476 8.124 -16.122 1.00 44.60 228 ASP A CA 1
ATOM 1600 C C . ASP A 1 228 ? -40.012 8.303 -15.714 1.00 45.52 228 ASP A C 1
ATOM 1601 O O . ASP A 1 228 ? -39.720 8.849 -14.650 1.00 48.53 228 ASP A O 1
ATOM 1606 N N . LYS A 1 229 ? -39.099 7.869 -16.576 1.00 43.30 229 LYS A N 1
ATOM 1607 C CA . LYS A 1 229 ? -37.671 7.893 -16.262 1.00 42.99 229 LYS A CA 1
ATOM 1608 C C . LYS A 1 229 ? -37.015 9.281 -16.363 1.00 41.09 229 LYS A C 1
ATOM 1609 O O . LYS A 1 229 ? -35.898 9.460 -15.880 1.00 46.25 229 LYS A O 1
ATOM 1611 N N . ASN A 1 230 ? -37.685 10.253 -16.981 1.00 37.74 230 ASN A N 1
ATOM 1612 C CA . ASN A 1 230 ? -37.085 11.583 -17.199 1.00 36.07 230 ASN A CA 1
ATOM 1613 C C . ASN A 1 230 ? -36.979 12.442 -15.932 1.00 31.25 230 ASN A C 1
ATOM 1614 O O . ASN A 1 230 ? -36.018 13.211 -15.786 1.00 30.74 230 ASN A O 1
ATOM 1619 N N . SER A 1 231 ? -37.966 12.309 -15.045 1.00 27.40 231 SER A N 1
ATOM 1620 C CA . SER A 1 231 ? -38.031 13.107 -13.817 1.00 25.08 231 SER A CA 1
ATOM 1621 C C . SER A 1 231 ? -37.600 12.273 -12.628 1.00 20.95 231 SER A C 1
ATOM 1622 O O . SER A 1 231 ? -37.946 11.113 -12.513 1.00 21.22 231 SER A O 1
ATOM 1625 N N . SER A 1 232 ? -36.846 12.879 -11.729 1.00 17.67 232 SER A N 1
ATOM 1626 C CA . SER A 1 232 ? -36.435 12.189 -10.533 1.00 15.74 232 SER A CA 1
ATOM 1627 C C . SER A 1 232 ? -36.333 13.179 -9.381 1.00 14.49 232 SER A C 1
ATOM 1628 O O . SER A 1 232 ? -36.407 14.400 -9.579 1.00 13.41 232 SER A O 1
ATOM 1631 N N . PHE A 1 233 ? -36.195 12.639 -8.181 1.00 13.28 233 PHE A N 1
ATOM 1632 C CA . PHE A 1 233 ? -35.635 13.374 -7.067 1.00 13.07 233 PHE A CA 1
ATOM 1633 C C . PHE A 1 233 ? -34.207 12.892 -6.873 1.00 13.28 233 PHE A C 1
ATOM 1634 O O . PHE A 1 233 ? -33.947 11.686 -6.948 1.00 12.45 233 PHE A O 1
ATOM 1642 N N . ARG A 1 234 ? -33.297 13.808 -6.575 1.00 13.58 234 ARG A N 1
ATOM 1643 C CA . ARG A 1 234 ? -31.923 13.438 -6.226 1.00 14.05 234 ARG A CA 1
ATOM 1644 C C . ARG A 1 234 ? -31.556 14.192 -4.968 1.00 13.76 234 ARG A C 1
ATOM 1645 O O . ARG A 1 234 ? -31.487 15.427 -4.978 1.00 13.54 234 ARG A O 1
ATOM 1653 N N . SER A 1 235 ? -31.323 13.466 -3.889 1.00 13.36 235 SER A N 1
ATOM 1654 C CA . SER A 1 235 ? -31.011 14.108 -2.613 1.00 13.41 235 SER A CA 1
ATOM 1655 C C . SER A 1 235 ? -29.943 13.317 -1.841 1.00 12.91 235 SER A C 1
ATOM 1656 O O . SER A 1 235 ? -29.508 12.256 -2.287 1.00 12.30 235 SER A O 1
ATOM 1659 N N . LYS A 1 236 ? -29.521 13.844 -0.690 1.00 12.49 236 LYS A N 1
ATOM 1660 C CA . LYS A 1 236 ? -28.456 13.255 0.103 1.00 12.66 236 LYS A CA 1
ATOM 1661 C C . LYS A 1 236 ? -28.907 13.193 1.553 1.00 11.97 236 LYS A C 1
ATOM 1662 O O . LYS A 1 236 ? -29.591 14.105 2.052 1.00 11.21 236 LYS A O 1
ATOM 1668 N N . LEU A 1 237 ? -28.526 12.110 2.222 1.00 10.60 237 LEU A N 1
ATOM 1669 C CA . LEU A 1 237 ? -28.749 11.945 3.628 1.00 10.61 237 LEU A CA 1
ATOM 1670 C C . LEU A 1 237 ? -27.381 11.902 4.283 1.00 9.73 237 LEU A C 1
ATOM 1671 O O . LEU A 1 237 ? -26.600 11.018 3.957 1.00 9.27 237 LEU A O 1
ATOM 1676 N N . HIS A 1 238 ? -27.101 12.840 5.183 1.00 9.13 238 HIS A N 1
ATOM 1677 C CA . HIS A 1 238 ? -25.802 12.868 5.867 1.00 9.28 238 HIS A CA 1
ATOM 1678 C C . HIS A 1 238 ? -25.998 12.430 7.294 1.00 8.65 238 HIS A C 1
ATOM 1679 O O . HIS A 1 238 ? -26.851 12.974 7.986 1.00 8.25 238 HIS A O 1
ATOM 1686 N N . LEU A 1 239 ? -25.192 11.466 7.727 1.00 8.02 239 LEU A N 1
ATOM 1687 C CA . LEU A 1 239 ? -25.247 10.933 9.070 1.00 7.88 239 LEU A CA 1
ATOM 1688 C C . LEU A 1 239 ? -23.899 11.157 9.727 1.00 7.61 239 LEU A C 1
ATOM 1689 O O . LEU A 1 239 ? -22.895 10.571 9.307 1.00 7.88 239 LEU A O 1
ATOM 1694 N N . VAL A 1 240 ? -23.872 12.064 10.697 1.00 7.41 240 VAL A N 1
ATOM 1695 C CA . VAL A 1 240 ? -22.637 12.678 11.182 1.00 7.31 240 VAL A CA 1
ATOM 1696 C C . VAL A 1 240 ? -22.388 12.335 12.637 1.00 7.26 240 VAL A C 1
ATOM 1697 O O . VAL A 1 240 ? -23.239 12.621 13.498 1.00 7.11 240 VAL A O 1
ATOM 1701 N N . ASP A 1 241 ? -21.214 11.746 12.896 1.00 6.98 241 ASP A N 1
ATOM 1702 C CA . ASP A 1 241 ? -20.738 11.422 14.245 1.00 7.15 241 ASP A CA 1
ATOM 1703 C C . ASP A 1 241 ? -19.549 12.367 14.488 1.00 7.12 241 ASP A C 1
ATOM 1704 O O . ASP A 1 241 ? -18.418 12.111 14.058 1.00 7.21 241 ASP A O 1
ATOM 1709 N N . LEU A 1 242 ? -19.821 13.500 15.125 1.00 7.49 242 LEU A N 1
ATOM 1710 C CA . LEU A 1 242 ? -18.758 14.460 15.417 1.00 7.76 242 LEU A CA 1
ATOM 1711 C C . LEU A 1 242 ? -17.813 13.911 16.475 1.00 8.12 242 LEU A C 1
ATOM 1712 O O . LEU A 1 242 ? -18.190 13.102 17.295 1.00 7.68 242 LEU A O 1
ATOM 1717 N N . ALA A 1 243 ? -16.578 14.382 16.441 1.00 8.22 243 ALA A N 1
ATOM 1718 C CA . ALA A 1 243 ? -15.713 14.308 17.594 1.00 8.73 243 ALA A CA 1
ATOM 1719 C C . ALA A 1 243 ? -16.231 15.297 18.654 1.00 8.73 243 ALA A C 1
ATOM 1720 O O . ALA A 1 243 ? -17.097 16.135 18.369 1.00 9.15 243 ALA A O 1
ATOM 1722 N N . GLY A 1 244 ? -15.796 15.102 19.890 1.00 9.24 244 GLY A N 1
ATOM 1723 C CA . GLY A 1 244 ? -16.347 15.824 21.035 1.00 9.20 244 GLY A CA 1
ATOM 1724 C C . GLY A 1 244 ? -15.329 16.687 21.740 1.00 9.26 244 GLY A C 1
ATOM 1725 O O . GLY A 1 244 ? -14.111 16.448 21.675 1.00 8.88 244 GLY A O 1
ATOM 1726 N N . SER A 1 245 ? -15.824 17.703 22.425 1.00 9.40 245 SER A N 1
ATOM 1727 C CA . SER A 1 245 ? -14.940 18.566 23.215 1.00 9.96 245 SER A CA 1
ATOM 1728 C C . SER A 1 245 ? -14.198 17.743 24.250 1.00 9.58 245 SER A C 1
ATOM 1729 O O . SER A 1 245 ? -14.779 16.842 24.845 1.00 9.81 245 SER A O 1
ATOM 1732 N N . GLU A 1 246 ? -12.930 18.069 24.477 1.00 10.06 246 GLU A N 1
ATOM 1733 C CA . GLU A 1 246 ? -12.174 17.450 25.552 1.00 10.28 246 GLU A CA 1
ATOM 1734 C C . GLU A 1 246 ? -11.189 18.420 26.195 1.00 10.20 246 GLU A C 1
ATOM 1735 O O . GLU A 1 246 ? -10.770 19.408 25.569 1.00 10.67 246 GLU A O 1
ATOM 1741 N N . ARG A 1 247 ? -10.875 18.134 27.460 1.00 10.45 247 ARG A N 1
ATOM 1742 C CA . ARG A 1 247 ? -9.968 18.932 28.290 1.00 10.74 247 ARG A CA 1
ATOM 1743 C C . ARG A 1 247 ? -8.800 18.045 28.691 1.00 10.70 247 ARG A C 1
ATOM 1744 O O . ARG A 1 247 ? -9.003 16.937 29.191 1.00 9.67 247 ARG A O 1
ATOM 1752 N N . GLN A 1 248 ? -7.585 18.521 28.448 1.00 10.98 248 GLN A N 1
ATOM 1753 C CA . GLN A 1 248 ? -6.385 17.763 28.775 1.00 11.68 248 GLN A CA 1
ATOM 1754 C C . GLN A 1 248 ? -6.321 17.327 30.232 1.00 11.35 248 GLN A C 1
ATOM 1755 O O . GLN A 1 248 ? -5.869 16.213 30.534 1.00 10.97 248 GLN A O 1
ATOM 1761 N N . LYS A 1 249 ? -6.785 18.179 31.143 1.00 11.06 249 LYS A N 1
ATOM 1762 C CA . LYS A 1 249 ? -6.772 17.819 32.564 1.00 11.87 249 LYS A CA 1
ATOM 1763 C C . LYS A 1 249 ? -7.616 16.579 32.844 1.00 11.63 249 LYS A C 1
ATOM 1764 O O . LYS A 1 249 ? -7.352 15.855 33.812 1.00 12.76 249 LYS A O 1
ATOM 1766 N N . LYS A 1 250 ? -8.633 16.319 32.013 1.00 11.30 250 LYS A N 1
ATOM 1767 C CA . LYS A 1 250 ? -9.437 15.105 32.161 1.00 10.91 250 LYS A CA 1
ATOM 1768 C C . LYS A 1 250 ? -8.988 13.947 31.293 1.00 10.59 250 LYS A C 1
ATOM 1769 O O . LYS A 1 250 ? -9.082 12.795 31.715 1.00 9.94 250 LYS A O 1
ATOM 1775 N N . THR A 1 251 ? -8.524 14.225 30.078 1.00 10.03 251 THR A N 1
ATOM 1776 C CA . THR A 1 251 ? -8.121 13.140 29.175 1.00 10.28 251 THR A CA 1
ATOM 1777 C C . THR A 1 251 ? -6.738 12.573 29.504 1.00 11.31 251 THR A C 1
ATOM 1778 O O . THR A 1 251 ? -6.453 11.420 29.186 1.00 11.36 251 THR A O 1
ATOM 1782 N N . LYS A 1 252 ? -5.902 13.413 30.107 1.00 12.74 252 LYS A N 1
ATOM 1783 C CA . LYS A 1 252 ? -4.484 13.120 30.342 1.00 13.59 252 LYS A CA 1
ATOM 1784 C C . LYS A 1 252 ? -3.707 12.926 29.044 1.00 14.11 252 LYS A C 1
ATOM 1785 O O . LYS A 1 252 ? -2.586 12.403 29.063 1.00 14.10 252 LYS A O 1
ATOM 1791 N N . ALA A 1 253 ? -4.256 13.409 27.923 1.00 14.16 253 ALA A N 1
ATOM 1792 C CA . ALA A 1 253 ? -3.600 13.266 26.623 1.00 14.61 253 ALA A CA 1
ATOM 1793 C C . ALA A 1 253 ? -2.242 13.966 26.527 1.00 15.18 253 ALA A C 1
ATOM 1794 O O . ALA A 1 253 ? -2.040 15.082 27.024 1.00 14.59 253 ALA A O 1
ATOM 1796 N N . GLU A 1 254 ? -1.327 13.289 25.843 1.00 15.31 254 GLU A N 1
ATOM 1797 C CA . GLU A 1 254 ? -0.017 13.814 25.544 1.00 16.35 254 GLU A CA 1
ATOM 1798 C C . GLU A 1 254 ? 0.253 13.622 24.067 1.00 16.68 254 GLU A C 1
ATOM 1799 O O . GLU A 1 254 ? -0.430 12.854 23.405 1.00 15.97 254 GLU A O 1
ATOM 1801 N N . GLY A 1 255 ? 1.243 14.343 23.555 1.00 17.61 255 GLY A N 1
ATOM 1802 C CA . GLY A 1 255 ? 1.763 14.100 22.213 1.00 17.92 255 GLY A CA 1
ATOM 1803 C C . GLY A 1 255 ? 0.711 14.144 21.112 1.00 18.09 255 GLY A C 1
ATOM 1804 O O . GLY A 1 255 ? -0.080 15.097 21.027 1.00 17.10 255 GLY A O 1
ATOM 1805 N N . ASP A 1 256 ? 0.719 13.117 20.259 1.00 18.71 256 ASP A N 1
ATOM 1806 C CA . ASP A 1 256 ? -0.188 13.051 19.114 1.00 19.55 256 ASP A CA 1
ATOM 1807 C C . ASP A 1 256 ? -1.648 13.048 19.556 1.00 17.62 256 ASP A C 1
ATOM 1808 O O . ASP A 1 256 ? -2.508 13.607 18.861 1.00 17.62 256 ASP A O 1
ATOM 1813 N N . ARG A 1 257 ? -1.928 12.410 20.692 1.00 15.77 257 ARG A N 1
ATOM 1814 C CA . ARG A 1 257 ? -3.277 12.399 21.222 1.00 15.23 257 ARG A CA 1
ATOM 1815 C C . ARG A 1 257 ? -3.751 13.800 21.598 1.00 13.74 257 ARG A C 1
ATOM 1816 O O . ARG A 1 257 ? -4.905 14.158 21.373 1.00 12.54 257 ARG A O 1
ATOM 1824 N N . LEU A 1 258 ? -2.865 14.575 22.211 1.00 13.06 258 LEU A N 1
ATOM 1825 C CA . LEU A 1 258 ? -3.211 15.927 22.612 1.00 13.47 258 LEU A CA 1
ATOM 1826 C C . LEU A 1 258 ? -3.363 16.814 21.392 1.00 13.56 258 LEU A C 1
ATOM 1827 O O . LEU A 1 258 ? -4.269 17.642 21.339 1.00 12.66 258 LEU A O 1
ATOM 1832 N N . ARG A 1 259 ? -2.515 16.620 20.378 1.00 14.48 259 ARG A N 1
ATOM 1833 C CA . ARG A 1 259 ? -2.662 17.369 19.133 1.00 15.93 259 ARG A CA 1
ATOM 1834 C C . ARG A 1 259 ? -4.014 17.112 18.445 1.00 14.32 259 ARG A C 1
ATOM 1835 O O . ARG A 1 259 ? -4.649 18.057 17.963 1.00 13.98 259 ARG A O 1
ATOM 1843 N N . GLU A 1 260 ? -4.456 15.854 18.430 1.00 13.04 260 GLU A N 1
ATOM 1844 C CA . GLU A 1 260 ? -5.797 15.519 17.948 1.00 12.33 260 GLU A CA 1
ATOM 1845 C C . GLU A 1 260 ? -6.857 16.322 18.698 1.00 11.56 260 GLU A C 1
ATOM 1846 O O . GLU A 1 260 ? -7.745 16.906 18.080 1.00 11.42 260 GLU A O 1
ATOM 1852 N N . GLY A 1 261 ? -6.757 16.337 20.019 1.00 11.45 261 GLY A N 1
ATOM 1853 C CA . GLY A 1 261 ? -7.726 17.032 20.884 1.00 11.55 261 GLY A CA 1
ATOM 1854 C C . GLY A 1 261 ? -7.772 18.520 20.586 1.00 12.10 261 GLY A C 1
ATOM 1855 O O . GLY A 1 261 ? -8.839 19.137 20.537 1.00 11.71 261 GLY A O 1
ATOM 1856 N N . ILE A 1 262 ? -6.606 19.098 20.364 1.00 12.35 262 ILE A N 1
ATOM 1857 C CA . ILE A 1 262 ? -6.537 20.516 20.010 1.00 13.48 262 ILE A CA 1
ATOM 1858 C C . ILE A 1 262 ? -7.242 20.784 18.688 1.00 12.90 262 ILE A C 1
ATOM 1859 O O . ILE A 1 262 ? -8.006 21.736 18.574 1.00 11.81 262 ILE A O 1
ATOM 1864 N N . ASN A 1 263 ? -6.986 19.942 17.685 1.00 12.38 263 ASN A N 1
ATOM 1865 C CA . ASN A 1 263 ? -7.605 20.103 16.378 1.00 12.97 263 ASN A CA 1
ATOM 1866 C C . ASN A 1 263 ? -9.126 19.892 16.473 1.00 11.73 263 ASN A C 1
ATOM 1867 O O . ASN A 1 263 ? -9.910 20.587 15.818 1.00 11.25 263 ASN A O 1
ATOM 1872 N N . ILE A 1 264 ? -9.528 18.918 17.265 1.00 10.94 264 ILE A N 1
ATOM 1873 C CA . ILE A 1 264 ? -10.957 18.650 17.467 1.00 10.39 264 ILE A CA 1
ATOM 1874 C C . ILE A 1 264 ? -11.633 19.865 18.094 1.00 10.40 264 ILE A C 1
ATOM 1875 O O . ILE A 1 264 ? -12.664 20.350 17.600 1.00 9.65 264 ILE A O 1
ATOM 1880 N N . ASN A 1 265 ? -11.051 20.364 19.173 1.00 10.58 265 ASN A N 1
ATOM 1881 C CA . ASN A 1 265 ? -11.644 21.496 19.885 1.00 10.96 265 ASN A CA 1
ATOM 1882 C C . ASN A 1 265 ? -11.740 22.733 18.999 1.00 11.06 265 ASN A C 1
ATOM 1883 O O . ASN A 1 265 ? -12.739 23.434 19.015 1.00 10.05 265 ASN A O 1
ATOM 1888 N N . ARG A 1 266 ? -10.699 22.986 18.210 1.00 11.69 266 ARG A N 1
ATOM 1889 C CA . ARG A 1 266 ? -10.714 24.137 17.299 1.00 12.39 266 ARG A CA 1
ATOM 1890 C C . ARG A 1 266 ? -11.862 24.072 16.275 1.00 11.81 266 ARG A C 1
ATOM 1891 O O . ARG A 1 266 ? -12.555 25.059 16.032 1.00 11.82 266 ARG A O 1
ATOM 1899 N N . GLY A 1 267 ? -12.056 22.905 15.668 1.00 11.18 267 GLY A N 1
ATOM 1900 C CA . GLY A 1 267 ? -13.158 22.686 14.749 1.00 10.99 267 GLY A CA 1
ATOM 1901 C C . GLY A 1 267 ? -14.504 22.858 15.398 1.00 10.11 267 GLY A C 1
ATOM 1902 O O . GLY A 1 267 ? -15.419 23.422 14.795 1.00 10.44 267 GLY A O 1
ATOM 1903 N N . LEU A 1 268 ? -14.640 22.385 16.636 1.00 10.07 268 LEU A N 1
ATOM 1904 C CA . LEU A 1 268 ? -15.921 22.492 17.350 1.00 9.83 268 LEU A CA 1
ATOM 1905 C C . LEU A 1 268 ? -16.192 23.939 17.732 1.00 10.47 268 LEU A C 1
ATOM 1906 O O . LEU A 1 268 ? -17.341 24.380 17.786 1.00 9.69 268 LEU A O 1
ATOM 1911 N N . LEU A 1 269 ? -15.122 24.681 17.968 1.00 11.33 269 LEU A N 1
ATOM 1912 C CA . LEU A 1 269 ? -15.245 26.121 18.160 1.00 13.23 269 LEU A CA 1
ATOM 1913 C C . LEU A 1 269 ? -15.837 26.784 16.908 1.00 12.44 269 LEU A C 1
ATOM 1914 O O . LEU A 1 269 ? -16.744 27.614 17.002 1.00 11.96 269 LEU A O 1
ATOM 1919 N N . CYS A 1 270 ? -15.319 26.410 15.748 1.00 11.72 270 CYS A N 1
ATOM 1920 C CA . CYS A 1 270 ? -15.840 26.920 14.500 1.00 12.19 270 CYS A CA 1
ATOM 1921 C C . CYS A 1 270 ? -17.300 26.548 14.342 1.00 11.14 270 CYS A C 1
ATOM 1922 O O . CYS A 1 270 ? -18.091 27.384 13.912 1.00 10.46 270 CYS A O 1
ATOM 1925 N N . LEU A 1 271 ? -17.664 25.310 14.700 1.00 10.38 271 LEU A N 1
ATOM 1926 C CA . LEU A 1 271 ? -19.058 24.887 14.622 1.00 10.28 271 LEU A CA 1
ATOM 1927 C C . LEU A 1 271 ? -19.935 25.748 15.555 1.00 10.42 271 LEU A C 1
ATOM 1928 O O . LEU A 1 271 ? -21.006 26.198 15.159 1.00 10.71 271 LEU A O 1
ATOM 1933 N N . GLY A 1 272 ? -19.469 25.997 16.779 1.00 9.67 272 GLY A N 1
ATOM 1934 C CA . GLY A 1 272 ? -20.200 26.803 17.710 1.00 10.06 272 GLY A CA 1
ATOM 1935 C C . GLY A 1 272 ? -20.406 28.219 17.194 1.00 9.65 272 GLY A C 1
ATOM 1936 O O . GLY A 1 272 ? -21.498 28.784 17.348 1.00 9.40 272 GLY A O 1
ATOM 1937 N N . ASN A 1 273 ? -19.393 28.746 16.516 1.00 10.03 273 ASN A N 1
ATOM 1938 C CA . ASN A 1 273 ? -19.484 30.095 15.928 1.00 10.54 273 ASN A CA 1
ATOM 1939 C C . ASN A 1 273 ? -20.533 30.139 14.794 1.00 10.22 273 ASN A C 1
ATOM 1940 O O . ASN A 1 273 ? -21.304 31.101 14.663 1.00 9.98 273 ASN A O 1
ATOM 1945 N N . VAL A 1 274 ? -20.569 29.087 13.979 1.00 9.24 274 VAL A N 1
ATOM 1946 C CA . VAL A 1 274 ? -21.614 28.956 12.971 1.00 9.04 274 VAL A CA 1
ATOM 1947 C C . VAL A 1 274 ? -23.015 28.889 13.583 1.00 8.78 274 VAL A C 1
ATOM 1948 O O . VAL A 1 274 ? -23.942 29.572 13.141 1.00 8.80 274 VAL A O 1
ATOM 1952 N N . ILE A 1 275 ? -23.188 28.074 14.620 1.00 8.45 275 ILE A N 1
ATOM 1953 C CA . ILE A 1 275 ? -24.488 27.958 15.277 1.00 8.89 275 ILE A CA 1
ATOM 1954 C C . ILE A 1 275 ? -24.930 29.292 15.867 1.00 9.14 275 ILE A C 1
ATOM 1955 O O . ILE A 1 275 ? -26.084 29.688 15.729 1.00 9.36 275 ILE A O 1
ATOM 1960 N N . SER A 1 276 ? -24.013 29.975 16.527 1.00 9.96 276 SER A N 1
ATOM 1961 C CA . SER A 1 276 ? -24.318 31.283 17.118 1.00 10.54 276 SER A CA 1
ATOM 1962 C C . SER A 1 276 ? -24.718 32.313 16.066 1.00 10.42 276 SER A C 1
ATOM 1963 O O . SER A 1 276 ? -25.715 33.016 16.247 1.00 10.71 276 SER A O 1
ATOM 1966 N N . ALA A 1 277 ? -23.966 32.368 14.976 1.00 9.70 277 ALA A N 1
ATOM 1967 C CA . ALA A 1 277 ? -24.249 33.290 13.873 1.00 10.28 277 ALA A CA 1
ATOM 1968 C C . ALA A 1 277 ? -25.638 33.057 13.266 1.00 11.45 277 ALA A C 1
ATOM 1969 O O . ALA A 1 277 ? -26.337 34.001 12.920 1.00 11.71 277 ALA A O 1
ATOM 1971 N N . LEU A 1 278 ? -26.010 31.795 13.121 1.00 11.39 278 LEU A N 1
ATOM 1972 C CA . LEU A 1 278 ? -27.283 31.433 12.505 1.00 12.87 278 LEU A CA 1
ATOM 1973 C C . LEU A 1 278 ? -28.494 31.679 13.386 1.00 15.43 278 LEU A C 1
ATOM 1974 O O . LEU A 1 278 ? -29.613 31.815 12.881 1.00 16.34 278 LEU A O 1
ATOM 1979 N N . GLY A 1 279 ? -28.287 31.719 14.698 1.00 19.00 279 GLY A N 1
ATOM 1980 C CA . GLY A 1 279 ? -29.376 31.950 15.657 1.00 22.42 279 GLY A CA 1
ATOM 1981 C C . GLY A 1 279 ? -30.077 33.271 15.502 1.00 26.01 279 GLY A C 1
ATOM 1982 O O . GLY A 1 279 ? -31.282 33.362 15.727 1.00 30.97 279 GLY A O 1
ATOM 1983 N N . ASP A 1 280 ? -29.342 34.299 15.094 1.00 27.75 280 ASP A N 1
ATOM 1984 C CA . ASP A 1 280 ? -29.928 35.612 14.888 1.00 30.54 280 ASP A CA 1
ATOM 1985 C C . ASP A 1 280 ? -29.831 36.051 13.427 1.00 30.91 280 ASP A C 1
ATOM 1986 O O . ASP A 1 280 ? -29.663 37.246 13.146 1.00 32.04 280 ASP A O 1
ATOM 1988 N N . ASP A 1 281 ? -29.976 35.098 12.500 1.00 27.31 281 ASP A N 1
ATOM 1989 C CA . ASP A 1 281 ? -29.722 35.366 11.088 1.00 25.88 281 ASP A CA 1
ATOM 1990 C C . ASP A 1 281 ? -30.708 36.369 10.499 1.00 25.99 281 ASP A C 1
ATOM 1991 O O . ASP A 1 281 ? -31.905 36.360 10.803 1.00 27.79 281 ASP A O 1
ATOM 1996 N N . LYS A 1 282 ? -30.188 37.241 9.650 1.00 23.53 282 LYS A N 1
ATOM 1997 C CA . LYS A 1 282 ? -30.991 38.272 9.037 1.00 22.93 282 LYS A CA 1
ATOM 1998 C C . LYS A 1 282 ? -30.245 38.768 7.836 1.00 21.37 282 LYS A C 1
ATOM 1999 O O . LYS A 1 282 ? -29.097 38.375 7.602 1.00 18.11 282 LYS A O 1
ATOM 2005 N N . LYS A 1 283 ? -30.887 39.631 7.056 1.00 20.52 283 LYS A N 1
ATOM 2006 C CA . LYS A 1 283 ? -30.288 40.101 5.820 1.00 20.14 283 LYS A CA 1
ATOM 2007 C C . LYS A 1 283 ? -28.979 40.810 6.120 1.00 19.35 283 LYS A C 1
ATOM 2008 O O . LYS A 1 283 ? -28.919 41.649 7.028 1.00 20.21 283 LYS A O 1
ATOM 2010 N N . GLY A 1 284 ? -27.925 40.434 5.404 1.00 17.32 284 GLY A N 1
ATOM 2011 C CA . GLY A 1 284 ? -26.614 41.051 5.582 1.00 16.52 284 GLY A CA 1
ATOM 2012 C C . GLY A 1 284 ? -25.747 40.421 6.670 1.00 15.10 284 GLY A C 1
ATOM 2013 O O . GLY A 1 284 ? -24.603 40.844 6.883 1.00 14.76 284 GLY A O 1
ATOM 2014 N N . ASN A 1 285 ? -26.271 39.408 7.364 1.00 13.86 285 ASN A N 1
ATOM 2015 C CA . ASN A 1 285 ? -25.491 38.653 8.351 1.00 13.53 285 ASN A CA 1
ATOM 2016 C C . ASN A 1 285 ? -24.352 37.902 7.661 1.00 12.60 285 ASN A C 1
ATOM 2017 O O . ASN A 1 285 ? -24.358 37.688 6.427 1.00 13.03 285 ASN A O 1
ATOM 2022 N N . PHE A 1 286 ? -23.320 37.571 8.432 1.00 11.97 286 PHE A N 1
ATOM 2023 C CA . PHE A 1 286 ? -22.257 36.710 7.961 1.00 11.07 286 PHE A CA 1
ATOM 2024 C C . PHE A 1 286 ? -22.157 35.509 8.869 1.00 10.73 286 PHE A C 1
ATOM 2025 O O . PHE A 1 286 ? -22.148 35.639 10.084 1.00 11.42 286 PHE A O 1
ATOM 2033 N N . VAL A 1 287 ? -22.045 34.347 8.261 1.00 10.48 287 VAL A N 1
ATOM 2034 C CA . VAL A 1 287 ? -21.950 33.076 8.987 1.00 10.41 287 VAL A CA 1
ATOM 2035 C C . VAL A 1 287 ? -20.616 32.439 8.595 1.00 10.13 287 VAL A C 1
ATOM 2036 O O . VAL A 1 287 ? -20.379 32.231 7.405 1.00 11.17 287 VAL A O 1
ATOM 2040 N N . PRO A 1 288 ? -19.736 32.150 9.570 1.00 10.16 288 PRO A N 1
ATOM 2041 C CA . PRO A 1 288 ? -18.365 31.735 9.257 1.00 10.18 288 PRO A CA 1
ATOM 2042 C C . PRO A 1 288 ? -18.203 30.252 8.899 1.00 10.40 288 PRO A C 1
ATOM 2043 O O . PRO A 1 288 ? -17.353 29.547 9.453 1.00 10.47 288 PRO A O 1
ATOM 2047 N N . TYR A 1 289 ? -18.995 29.789 7.944 1.00 10.54 289 TYR A N 1
ATOM 2048 C CA . TYR A 1 289 ? -18.849 28.406 7.445 1.00 11.07 289 TYR A CA 1
ATOM 2049 C C . TYR A 1 289 ? -17.429 28.080 6.972 1.00 12.23 289 TYR A C 1
ATOM 2050 O O . TYR A 1 289 ? -16.940 26.967 7.151 1.00 11.97 289 TYR A O 1
ATOM 2059 N N . ARG A 1 290 ? -16.784 29.065 6.344 1.00 13.37 290 ARG A N 1
ATOM 2060 C CA . ARG A 1 290 ? -15.501 28.872 5.663 1.00 14.73 290 ARG A CA 1
ATOM 2061 C C . ARG A 1 290 ? -14.326 28.550 6.589 1.00 15.82 290 ARG A C 1
ATOM 2062 O O . ARG A 1 290 ? -13.285 28.100 6.117 1.00 17.16 290 ARG A O 1
ATOM 2064 N N . ASP A 1 291 ? -14.489 28.755 7.900 1.00 15.92 291 ASP A N 1
ATOM 2065 C CA . ASP A 1 291 ? -13.386 28.664 8.878 1.00 16.74 291 ASP A CA 1
ATOM 2066 C C . ASP A 1 291 ? -12.874 27.237 9.129 1.00 16.41 291 ASP A C 1
ATOM 2067 O O . ASP A 1 291 ? -11.762 27.055 9.629 1.00 16.13 291 ASP A O 1
ATOM 2072 N N . SER A 1 292 ? -13.672 26.228 8.790 1.00 15.26 292 SER A N 1
ATOM 2073 C CA . SER A 1 292 ? -13.240 24.853 8.976 1.00 14.78 292 SER A CA 1
ATOM 2074 C C . SER A 1 292 ? -13.827 23.963 7.908 1.00 14.45 292 SER A C 1
ATOM 2075 O O . SER A 1 292 ? -14.898 24.244 7.363 1.00 13.78 292 SER A O 1
ATOM 2078 N N . LYS A 1 293 ? -13.123 22.874 7.587 1.00 14.39 293 LYS A N 1
ATOM 2079 C CA . LYS A 1 293 ? -13.679 21.900 6.662 1.00 14.00 293 LYS A CA 1
ATOM 2080 C C . LYS A 1 293 ? -15.007 21.338 7.164 1.00 13.00 293 LYS A C 1
ATOM 2081 O O . LYS A 1 293 ? -15.938 21.199 6.383 1.00 12.23 293 LYS A O 1
ATOM 2087 N N . LEU A 1 294 ? -15.103 21.102 8.467 1.00 12.89 294 LEU A N 1
ATOM 2088 C CA . LEU A 1 294 ? -16.352 20.612 9.061 1.00 12.71 294 LEU A CA 1
ATOM 2089 C C . LEU A 1 294 ? -17.537 21.531 8.743 1.00 12.17 294 LEU A C 1
ATOM 2090 O O . LEU A 1 294 ? -18.591 21.089 8.295 1.00 11.17 294 LEU A O 1
ATOM 2095 N N . THR A 1 295 ? -17.367 22.820 9.005 1.00 11.40 295 THR A N 1
ATOM 2096 C CA . THR A 1 295 ? -18.475 23.738 8.812 1.00 11.69 295 THR A CA 1
ATOM 2097 C C . THR A 1 295 ? -18.775 24.001 7.338 1.00 11.87 295 THR A C 1
ATOM 2098 O O . THR A 1 295 ? -19.919 24.280 6.996 1.00 11.75 295 THR A O 1
ATOM 2102 N N . ARG A 1 296 ? -17.790 23.868 6.456 1.00 12.00 296 ARG A N 1
ATOM 2103 C CA . ARG A 1 296 ? -18.081 23.885 5.027 1.00 12.84 296 ARG A CA 1
ATOM 2104 C C . ARG A 1 296 ? -18.971 22.691 4.588 1.00 12.68 296 ARG A C 1
ATOM 2105 O O . ARG A 1 296 ? -19.945 22.856 3.826 1.00 13.00 296 ARG A O 1
ATOM 2113 N N . LEU A 1 297 ? -18.688 21.511 5.120 1.00 12.80 297 LEU A N 1
ATOM 2114 C CA . LEU A 1 297 ? -19.436 20.310 4.743 1.00 13.23 297 LEU A CA 1
ATOM 2115 C C . LEU A 1 297 ? -20.842 20.310 5.346 1.00 13.27 297 LEU A C 1
ATOM 2116 O O . LEU A 1 297 ? -21.725 19.644 4.808 1.00 13.83 297 LEU A O 1
ATOM 2121 N N . LE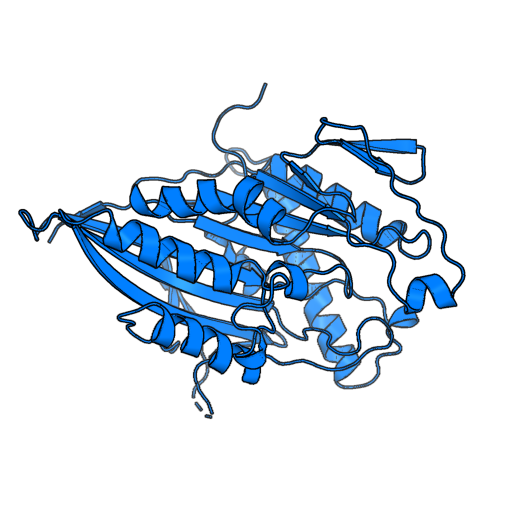U A 1 298 ? -21.024 21.035 6.453 1.00 12.86 298 LEU A N 1
ATOM 2122 C CA . LEU A 1 298 ? -22.318 21.157 7.116 1.00 13.74 298 LEU A CA 1
ATOM 2123 C C . LEU A 1 298 ? -23.079 22.418 6.724 1.00 13.75 298 LEU A C 1
ATOM 2124 O O . LEU A 1 298 ? -24.099 22.740 7.322 1.00 13.47 298 LEU A O 1
ATOM 2129 N N . GLN A 1 299 ? -22.584 23.149 5.728 1.00 14.55 299 GLN A N 1
ATOM 2130 C CA . GLN A 1 299 ? -23.221 24.399 5.324 1.00 15.28 299 GLN A CA 1
ATOM 2131 C C . GLN A 1 299 ? -24.704 24.274 4.953 1.00 14.79 299 GLN A C 1
ATOM 2132 O O . GLN A 1 299 ? -25.514 25.083 5.405 1.00 15.01 299 GLN A O 1
ATOM 2138 N N . ASP A 1 300 ? -25.085 23.302 4.124 1.00 14.13 300 ASP A N 1
ATOM 2139 C CA . ASP A 1 300 ? -26.513 23.115 3.823 1.00 14.52 300 ASP A CA 1
ATOM 2140 C C . ASP A 1 300 ? -27.294 22.601 5.044 1.00 13.54 300 ASP A C 1
ATOM 2141 O O . ASP A 1 300 ? -28.446 23.008 5.303 1.00 12.85 300 ASP A O 1
ATOM 2146 N N . SER A 1 301 ? -26.664 21.701 5.801 1.00 11.80 301 SER A N 1
ATOM 2147 C CA . SER A 1 301 ? -27.287 21.098 6.984 1.00 11.37 301 SER A CA 1
ATOM 2148 C C . SER A 1 301 ? -27.704 22.128 8.033 1.00 10.65 301 SER A C 1
ATOM 2149 O O . SER A 1 301 ? -28.720 21.950 8.730 1.00 10.41 301 SER A O 1
ATOM 2152 N N . LEU A 1 302 ? -26.928 23.204 8.143 1.00 10.36 302 LEU A N 1
ATOM 2153 C CA . LEU A 1 302 ? -27.185 24.234 9.145 1.00 10.80 302 LEU A CA 1
ATOM 2154 C C . LEU A 1 302 ? -27.419 25.555 8.435 1.00 10.86 302 LEU A C 1
ATOM 2155 O O . LEU A 1 302 ? -26.463 26.238 8.044 1.00 11.87 302 LEU A O 1
ATOM 2160 N N . GLY A 1 303 ? -28.701 25.864 8.209 1.00 11.11 303 GLY A N 1
ATOM 2161 C CA . GLY A 1 303 ? -29.138 27.109 7.587 1.00 11.37 303 GLY A CA 1
ATOM 2162 C C . GLY A 1 303 ? -29.501 26.999 6.117 1.00 11.13 303 GLY A C 1
ATOM 2163 O O . GLY A 1 303 ? -29.885 28.010 5.511 1.00 12.00 303 GLY A O 1
ATOM 2164 N N . GLY A 1 304 ? -29.432 25.794 5.535 1.00 10.03 304 GLY A N 1
ATOM 2165 C CA . GLY A 1 304 ? -29.597 25.643 4.096 1.00 9.95 304 GLY A CA 1
ATOM 2166 C C . GLY A 1 304 ? -30.605 24.590 3.680 1.00 9.44 304 GLY A C 1
ATOM 2167 O O . GLY A 1 304 ? -31.605 24.351 4.371 1.00 9.10 304 GLY A O 1
ATOM 2168 N N . ASN A 1 305 ? -30.316 23.938 2.560 1.00 9.20 305 ASN A N 1
ATOM 2169 C CA . ASN A 1 305 ? -31.261 23.049 1.922 1.00 9.17 305 ASN A CA 1
ATOM 2170 C C . ASN A 1 305 ? -31.311 21.652 2.547 1.00 9.22 305 ASN A C 1
ATOM 2171 O O . ASN A 1 305 ? -30.836 20.681 1.964 1.00 9.38 305 ASN A O 1
ATOM 2176 N N . SER A 1 306 ? -31.907 21.547 3.736 1.00 8.75 306 SER A N 1
ATOM 2177 C CA . SER A 1 306 ? -31.918 20.290 4.479 1.00 8.72 306 SER A CA 1
ATOM 2178 C C . SER A 1 306 ? -32.939 20.308 5.585 1.00 8.20 306 SER A C 1
ATOM 2179 O O . SER A 1 306 ? -33.164 21.346 6.185 1.00 8.26 306 SER A O 1
ATOM 2182 N N . HIS A 1 307 ? -33.526 19.154 5.873 1.00 7.78 307 HIS A N 1
ATOM 2183 C CA . HIS A 1 307 ? -34.182 18.905 7.136 1.00 8.07 307 HIS A CA 1
ATOM 2184 C C . HIS A 1 307 ? -33.132 18.300 8.056 1.00 7.86 307 HIS A C 1
ATOM 2185 O O . HIS A 1 307 ? -32.517 17.291 7.707 1.00 8.05 307 HIS A O 1
ATOM 2192 N N . THR A 1 308 ? -32.938 18.893 9.222 1.00 7.71 308 THR A N 1
ATOM 2193 C CA . THR A 1 308 ? -31.807 18.540 10.077 1.00 7.76 308 THR A CA 1
ATOM 2194 C C . THR A 1 308 ? -32.232 18.258 11.505 1.00 7.95 308 THR A C 1
ATOM 2195 O O . THR A 1 308 ? -33.041 18.990 12.083 1.00 8.25 308 THR A O 1
ATOM 2199 N N . LEU A 1 309 ? -31.702 17.162 12.045 1.00 7.92 309 LEU A N 1
ATOM 2200 C CA . LEU A 1 309 ? -31.852 16.798 13.455 1.00 7.71 309 LEU A CA 1
ATOM 2201 C C . LEU A 1 309 ? -30.478 16.772 14.108 1.00 8.01 309 LEU A C 1
ATOM 2202 O O . LEU A 1 309 ? -29.571 16.091 13.609 1.00 7.84 309 LEU A O 1
ATOM 2207 N N . MET A 1 310 ? -30.322 17.530 15.193 1.00 8.48 310 MET A N 1
ATOM 2208 C CA . MET A 1 310 ? -29.144 17.400 16.062 1.00 9.20 310 MET A CA 1
ATOM 2209 C C . MET A 1 310 ? -29.523 16.489 17.214 1.00 8.71 310 MET A C 1
ATOM 2210 O O . MET A 1 310 ? -30.540 16.709 17.873 1.00 8.64 310 MET A O 1
ATOM 2215 N N . ILE A 1 311 ? -28.695 15.490 17.451 1.00 8.09 311 ILE A N 1
ATOM 2216 C CA . ILE A 1 311 ? -28.798 14.700 18.661 1.00 8.10 311 ILE A CA 1
ATOM 2217 C C . ILE A 1 311 ? -27.696 15.228 19.577 1.00 8.05 311 ILE A C 1
ATOM 2218 O O . ILE A 1 311 ? -26.500 14.954 19.361 1.00 7.61 311 ILE A O 1
ATOM 2223 N N . ALA A 1 312 ? -28.091 16.015 20.575 1.00 7.66 312 ALA A N 1
ATOM 2224 C CA . ALA A 1 312 ? -27.133 16.561 21.527 1.00 7.90 312 ALA A CA 1
ATOM 2225 C C . ALA A 1 312 ? -26.986 15.574 22.674 1.00 8.35 312 ALA A C 1
ATOM 2226 O O . ALA A 1 312 ? -27.970 15.241 23.328 1.00 9.04 312 ALA A O 1
ATOM 2228 N N . CYS A 1 313 ? -25.764 15.089 22.888 1.00 8.60 313 CYS A N 1
ATOM 2229 C CA . CYS A 1 313 ? -25.499 14.010 23.867 1.00 8.84 313 CYS A CA 1
ATOM 2230 C C . CYS A 1 313 ? -24.842 14.618 25.094 1.00 8.63 313 CYS A C 1
ATOM 2231 O O . CYS A 1 313 ? -23.932 15.439 24.979 1.00 7.96 313 CYS A O 1
ATOM 2234 N N . VAL A 1 314 ? -25.345 14.216 26.254 1.00 8.36 314 VAL A N 1
ATOM 2235 C CA . VAL A 1 314 ? -24.827 14.675 27.540 1.00 8.10 314 VAL A CA 1
ATOM 2236 C C . VAL A 1 314 ? -24.644 13.542 28.536 1.00 8.49 314 VAL A C 1
ATOM 2237 O O . VAL A 1 314 ? -25.350 12.539 28.524 1.00 8.74 314 VAL A O 1
ATOM 2241 N N . SER A 1 315 ? -23.653 13.745 29.392 1.00 8.80 315 SER A N 1
ATOM 2242 C CA . SER A 1 315 ? -23.453 12.968 30.604 1.00 9.21 315 SER A CA 1
ATOM 2243 C C . SER A 1 315 ? -24.352 13.556 31.707 1.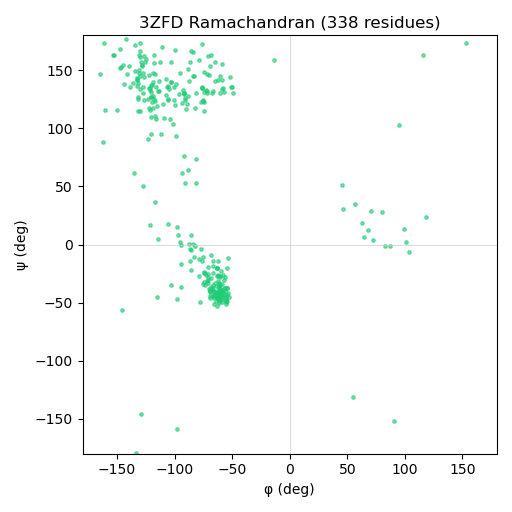00 9.42 315 SER A C 1
ATOM 2244 O O . SER A 1 315 ? -24.524 14.779 31.758 1.00 9.89 315 SER A O 1
ATOM 2247 N N . PRO A 1 316 ? -24.896 12.708 32.588 1.00 10.01 316 PRO A N 1
ATOM 2248 C CA . PRO A 1 316 ? -25.655 13.214 33.737 1.00 10.84 316 PRO A CA 1
ATOM 2249 C C . PRO A 1 316 ? -24.792 13.547 34.962 1.00 11.10 316 PRO A C 1
ATOM 2250 O O . PRO A 1 316 ? -25.326 14.062 35.967 1.00 12.70 316 PRO A O 1
ATOM 2254 N N . ALA A 1 317 ? -23.490 13.267 34.892 1.00 11.30 317 ALA A N 1
ATOM 2255 C CA . ALA A 1 317 ? -22.621 13.377 36.079 1.00 11.38 317 ALA A CA 1
ATOM 2256 C C . ALA A 1 317 ? -22.266 14.807 36.450 1.00 11.58 317 ALA A C 1
ATOM 2257 O O . ALA A 1 317 ? -21.888 15.615 35.605 1.00 10.58 317 ALA A O 1
ATOM 2259 N N . ASP A 1 318 ? -22.340 15.102 37.746 1.00 12.29 318 ASP A N 1
ATOM 2260 C CA . ASP A 1 318 ? -21.997 16.443 38.228 1.00 13.15 318 ASP A CA 1
ATOM 2261 C C . ASP A 1 318 ? -20.594 16.912 37.874 1.00 12.85 318 ASP A C 1
ATOM 2262 O O . ASP A 1 318 ? -20.383 18.112 37.667 1.00 12.54 318 ASP A O 1
ATOM 2267 N N . SER A 1 319 ? -19.639 15.989 37.757 1.00 12.32 319 SER A N 1
ATOM 2268 C CA . SER A 1 319 ? -18.284 16.375 37.355 1.00 12.22 319 SER A CA 1
ATOM 2269 C C . SER A 1 319 ? -18.204 16.981 35.950 1.00 11.90 319 SER A C 1
ATOM 2270 O O . SER A 1 319 ? -17.254 17.693 35.624 1.00 11.80 319 SER A O 1
ATOM 2273 N N . ASN A 1 320 ? -19.223 16.708 35.133 1.00 10.77 320 ASN A N 1
ATOM 2274 C CA . ASN A 1 320 ? -19.298 17.219 33.775 1.00 10.78 320 ASN A CA 1
ATOM 2275 C C . ASN A 1 320 ? -20.320 18.348 33.588 1.00 10.77 320 ASN A C 1
ATOM 2276 O O . ASN A 1 320 ? -20.725 18.651 32.476 1.00 10.10 320 ASN A O 1
ATOM 2281 N N . LEU A 1 321 ? -20.728 18.969 34.688 1.00 11.88 321 LEU A N 1
ATOM 2282 C CA . LEU A 1 321 ? -21.748 20.022 34.633 1.00 12.50 321 LEU A CA 1
ATOM 2283 C C . LEU A 1 321 ? -21.402 21.153 33.677 1.00 11.92 321 LEU A C 1
ATOM 2284 O O . LEU A 1 321 ? -22.264 21.596 32.904 1.00 12.09 321 LEU A O 1
ATOM 2289 N N . GLU A 1 322 ? -20.162 21.644 33.712 1.00 11.91 322 GLU A N 1
ATOM 2290 C CA . GLU A 1 322 ? -19.771 22.745 32.865 1.00 12.96 322 GLU A CA 1
ATOM 2291 C C . GLU A 1 322 ? -19.875 22.383 31.383 1.00 11.83 322 GLU A C 1
ATOM 2292 O O . GLU A 1 322 ? -20.416 23.143 30.579 1.00 11.48 322 GLU A O 1
ATOM 2298 N N . GLU A 1 323 ? -19.360 21.213 31.029 1.00 10.90 323 GLU A N 1
ATOM 2299 C CA . GLU A 1 323 ? -19.406 20.742 29.643 1.00 10.42 323 GLU A CA 1
ATOM 2300 C C . GLU A 1 323 ? -20.835 20.499 29.192 1.00 10.11 323 GLU A C 1
ATOM 2301 O O . GLU A 1 323 ? -21.199 20.813 28.062 1.00 10.34 323 GLU A O 1
ATOM 2307 N N . THR A 1 324 ? -21.624 19.915 30.077 1.00 9.12 324 THR A N 1
ATOM 2308 C CA . THR A 1 324 ? -23.027 19.623 29.798 1.00 9.45 324 THR A CA 1
ATOM 2309 C C . THR A 1 324 ? -23.791 20.924 29.582 1.00 9.88 324 THR A C 1
ATOM 2310 O O . THR A 1 324 ? -24.560 21.022 28.645 1.00 8.75 324 THR A O 1
ATOM 2314 N N . LEU A 1 325 ? -23.559 21.928 30.430 1.00 10.43 325 LEU A N 1
ATOM 2315 C CA . LEU A 1 325 ? -24.167 23.245 30.207 1.00 11.36 325 LEU A CA 1
ATOM 2316 C C . LEU A 1 325 ? -23.788 23.848 28.873 1.00 11.02 325 LEU A C 1
ATOM 2317 O O . LEU A 1 325 ? -24.645 24.444 28.208 1.00 11.31 325 LEU A O 1
ATOM 2322 N N . ASN A 1 326 ? -22.540 23.681 28.448 1.00 10.64 326 ASN A N 1
ATOM 2323 C CA . ASN A 1 326 ? -22.142 24.187 27.149 1.00 11.73 326 ASN A CA 1
ATOM 2324 C C . ASN A 1 326 ? -22.918 23.503 26.022 1.00 10.60 326 ASN A C 1
ATOM 2325 O O . ASN A 1 326 ? -23.430 24.152 25.120 1.00 10.32 326 ASN A O 1
ATOM 2330 N N . THR A 1 327 ? -23.037 22.184 26.096 1.00 9.50 327 THR A N 1
ATOM 2331 C CA . THR A 1 327 ? -23.812 21.444 25.097 1.00 9.31 327 THR A CA 1
ATOM 2332 C C . THR A 1 327 ? -25.266 21.898 25.075 1.00 9.37 327 THR A C 1
ATOM 2333 O O . THR A 1 327 ? -25.817 22.158 23.995 1.00 9.40 327 THR A O 1
ATOM 2337 N N . LEU A 1 328 ? -25.875 22.030 26.257 1.00 9.92 328 LEU A N 1
ATOM 2338 C CA . LEU A 1 328 ? -27.274 22.466 26.345 1.00 10.76 328 LEU A CA 1
ATOM 2339 C C . LEU A 1 328 ? -27.472 23.855 25.758 1.00 11.28 328 LEU A C 1
ATOM 2340 O O . LEU A 1 328 ? -28.480 24.102 25.078 1.00 11.45 328 LEU A O 1
ATOM 2345 N N . ARG A 1 329 ? -26.513 24.756 25.999 1.00 11.89 329 ARG A N 1
ATOM 2346 C CA . ARG A 1 329 ? -26.612 26.117 25.482 1.00 12.91 329 ARG A CA 1
ATOM 2347 C C . ARG A 1 329 ? -26.502 26.158 23.974 1.00 11.74 329 ARG A C 1
ATOM 2348 O O . ARG A 1 329 ? -27.301 26.836 23.294 1.00 10.46 329 ARG A O 1
ATOM 2356 N N . TYR A 1 330 ? -25.546 25.412 23.427 1.00 10.66 330 TYR A N 1
ATOM 2357 C CA . TYR A 1 330 ? -25.414 25.387 21.978 1.00 10.67 330 TYR A CA 1
ATOM 2358 C C . TYR A 1 330 ? -26.553 24.637 21.303 1.00 10.99 330 TYR A C 1
ATOM 2359 O O . TYR A 1 330 ? -26.969 25.009 20.192 1.00 10.47 330 TYR A O 1
ATOM 2368 N N . ALA A 1 331 ? -27.074 23.608 21.964 1.00 10.73 331 ALA A N 1
ATOM 2369 C CA . ALA A 1 331 ? -28.215 22.869 21.416 1.00 11.03 331 ALA A CA 1
ATOM 2370 C C . ALA A 1 331 ? -29.470 23.755 21.425 1.00 11.72 331 ALA A C 1
ATOM 2371 O O . ALA A 1 331 ? -30.281 23.693 20.486 1.00 10.94 331 ALA A O 1
ATOM 2373 N N . ASP A 1 332 ? -29.611 24.585 22.463 1.00 12.02 332 ASP A N 1
ATOM 2374 C CA . ASP A 1 332 ? -30.689 25.559 22.523 1.00 14.00 332 ASP A CA 1
ATOM 2375 C C . ASP A 1 332 ? -30.544 26.581 21.368 1.00 12.93 332 ASP A C 1
ATOM 2376 O O . ASP A 1 332 ? -31.518 26.885 20.680 1.00 12.48 332 ASP A O 1
ATOM 2381 N N . ARG A 1 333 ? -29.329 27.051 21.113 1.00 11.79 333 ARG A N 1
ATOM 2382 C CA . ARG A 1 333 ? -29.096 27.976 19.995 1.00 12.18 333 ARG A CA 1
ATOM 2383 C C . ARG A 1 333 ? -29.380 27.322 18.641 1.00 10.98 333 ARG A C 1
ATOM 2384 O O . ARG A 1 333 ? -29.890 27.970 17.742 1.00 10.76 333 ARG A O 1
ATOM 2392 N N . ALA A 1 334 ? -29.070 26.040 18.508 1.00 10.11 334 ALA A N 1
ATOM 2393 C CA . ALA A 1 334 ? -29.277 25.335 17.232 1.00 9.74 334 ALA A CA 1
ATOM 2394 C C . ALA A 1 334 ? -30.769 25.304 16.850 1.00 9.81 334 ALA A C 1
ATOM 2395 O O . ALA A 1 334 ? -31.086 25.349 15.675 1.00 9.64 334 ALA A O 1
ATOM 2397 N N . ARG A 1 335 ? -31.671 25.263 17.830 1.00 10.25 335 ARG A N 1
ATOM 2398 C CA . ARG A 1 335 ? -33.117 25.296 17.552 1.00 11.46 335 ARG A CA 1
ATOM 2399 C C . ARG A 1 335 ? -33.598 26.567 16.889 1.00 11.86 335 ARG A C 1
ATOM 2400 O O . ARG A 1 335 ? -34.689 26.581 16.334 1.00 12.38 335 ARG A O 1
ATOM 2408 N N . LYS A 1 336 ? -32.822 27.640 17.004 1.00 12.30 336 LYS A N 1
ATOM 2409 C CA . LYS A 1 336 ? -33.160 28.921 16.393 1.00 13.30 336 LYS A CA 1
ATOM 2410 C C . LYS A 1 336 ? -32.745 29.003 14.931 1.00 12.44 336 LYS A C 1
ATOM 2411 O O . LYS A 1 336 ? -33.100 29.972 14.256 1.00 12.38 336 LYS A O 1
ATOM 2417 N N . ILE A 1 337 ? -31.953 28.035 14.466 1.00 10.95 337 ILE A N 1
ATOM 2418 C CA . ILE A 1 337 ? -31.455 28.027 13.090 1.00 10.86 337 ILE A CA 1
ATOM 2419 C C . ILE A 1 337 ? -32.622 27.687 12.171 1.00 10.45 337 ILE A C 1
ATOM 2420 O O . ILE A 1 337 ? -33.313 26.702 12.397 1.00 10.35 337 ILE A O 1
ATOM 2425 N N . LYS A 1 338 ? -32.808 28.488 11.125 1.00 10.67 338 LYS A N 1
ATOM 2426 C CA . LYS A 1 338 ? -33.881 28.230 10.171 1.00 11.02 338 LYS A CA 1
ATOM 2427 C C . LYS A 1 338 ? -33.313 27.676 8.870 1.00 10.02 338 LYS A C 1
ATOM 2428 O O . LYS A 1 338 ? -32.406 28.265 8.258 1.00 9.67 338 LYS A O 1
ATOM 2434 N N . ASN A 1 3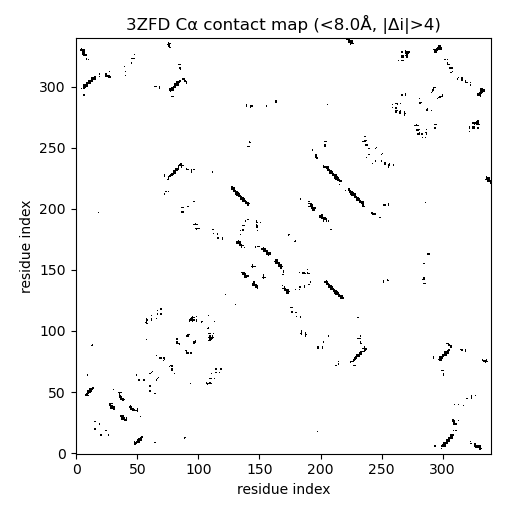39 ? -33.811 26.512 8.473 1.00 9.18 339 ASN A N 1
ATOM 2435 C CA . ASN A 1 339 ? -33.399 25.888 7.236 1.00 9.25 339 ASN A CA 1
ATOM 2436 C C . ASN A 1 339 ? -34.395 26.125 6.116 1.00 9.62 339 ASN A C 1
ATOM 2437 O O . ASN A 1 339 ? -35.515 26.550 6.377 1.00 10.32 339 ASN A O 1
ATOM 2442 N N . LYS A 1 340 ? -33.993 25.821 4.881 1.00 10.10 340 LYS A N 1
ATOM 2443 C CA . LYS A 1 340 ? -34.854 26.065 3.699 1.00 10.47 340 LYS A CA 1
ATOM 2444 C C . LYS A 1 340 ? -34.820 24.853 2.773 1.00 9.49 340 LYS A C 1
ATOM 2445 O O . LYS A 1 340 ? -34.366 24.931 1.625 1.00 9.39 340 LYS A O 1
ATOM 2451 N N . PRO A 1 341 ? -35.273 23.703 3.291 1.00 8.85 341 PRO A N 1
ATOM 2452 C CA . PRO A 1 341 ? -35.293 22.499 2.467 1.00 8.82 341 PRO A CA 1
ATOM 2453 C C . PRO A 1 341 ? -36.304 22.588 1.328 1.00 8.89 341 PRO A C 1
ATOM 2454 O O . PRO A 1 341 ? -37.471 22.899 1.571 1.00 8.75 341 PRO A O 1
ATOM 2458 N N . ILE A 1 342 ? -35.854 22.276 0.118 1.00 9.05 342 ILE A N 1
ATOM 2459 C CA . ILE A 1 342 ? -36.740 22.191 -1.038 1.00 9.47 342 ILE A CA 1
ATOM 2460 C C . ILE A 1 342 ? -36.716 20.768 -1.584 1.00 9.54 342 ILE A C 1
ATOM 2461 O O . ILE A 1 342 ? -35.799 19.970 -1.276 1.00 9.29 342 ILE A O 1
ATOM 2466 N N . ILE A 1 343 ? -37.717 20.469 -2.398 1.00 9.43 343 ILE A N 1
ATOM 2467 C CA . ILE A 1 343 ? -37.779 19.190 -3.094 1.00 10.19 343 ILE A CA 1
ATOM 2468 C C . ILE A 1 343 ? -36.766 19.238 -4.252 1.00 10.25 343 ILE A C 1
ATOM 2469 O O . ILE A 1 343 ? -36.780 20.154 -5.111 1.00 10.53 343 ILE A O 1
ATOM 2474 N N . ASN A 1 344 ? -35.859 18.277 -4.265 1.00 10.48 344 ASN A N 1
ATOM 2475 C CA . ASN A 1 344 ? -34.714 18.329 -5.154 1.00 10.51 344 ASN A CA 1
ATOM 2476 C C . ASN A 1 344 ? -34.997 17.627 -6.474 1.00 11.67 344 ASN A C 1
ATOM 2477 O O . ASN A 1 344 ? -34.561 16.506 -6.716 1.00 11.34 344 ASN A O 1
ATOM 2482 N N . HIS A 1 345 ? -35.764 18.308 -7.314 1.00 12.28 345 HIS A N 1
ATOM 2483 C CA . HIS A 1 345 ? -36.188 17.778 -8.611 1.00 13.70 345 HIS A CA 1
ATOM 2484 C C . HIS A 1 345 ? -35.036 17.737 -9.588 1.00 14.42 345 HIS A C 1
ATOM 2485 O O . HIS A 1 345 ? -34.156 18.602 -9.566 1.00 14.02 345 HIS A O 1
ATOM 2492 N N . HIS A 1 346 ? -35.049 16.739 -10.459 1.00 16.00 346 HIS A N 1
ATOM 2493 C CA . HIS A 1 346 ? -34.102 16.688 -11.564 1.00 18.90 346 HIS A CA 1
ATOM 2494 C C . HIS A 1 346 ? -34.847 16.215 -12.792 1.00 20.12 346 HIS A C 1
ATOM 2495 O O . HIS A 1 346 ? -35.651 15.299 -12.699 1.00 18.76 346 HIS A O 1
ATOM 2502 N N . HIS A 1 347 ? -34.616 16.856 -13.937 1.00 22.94 347 HIS A N 1
ATOM 2503 C CA . HIS A 1 347 ? -35.253 16.410 -15.181 1.00 27.05 347 HIS A CA 1
ATOM 2504 C C . HIS A 1 347 ? -34.183 16.219 -16.248 1.00 28.25 347 HIS A C 1
ATOM 2505 O O . HIS A 1 347 ? -33.277 17.042 -16.352 1.00 26.68 347 HIS A O 1
ATOM 2512 N N . HIS A 1 348 ? -34.269 15.109 -16.994 1.00 30.41 348 HIS A N 1
ATOM 2513 C CA . HIS A 1 348 ? -33.258 14.731 -17.999 1.00 34.97 348 HIS A CA 1
ATOM 2514 C C . HIS A 1 348 ? -33.933 14.431 -19.324 1.00 36.03 348 HIS A C 1
ATOM 2515 O O . HIS A 1 348 ? -35.110 14.748 -19.502 1.00 39.39 348 HIS A O 1
#

B-factor: mean 15.63, std 7.93, range [5.94, 54.97]

GO terms:
  GO:0005829 cytosol (C, TAS)

Organism: Mus musculus (NCBI:txid10090)

InterPro domains:
  IPR001752 Kinesin motor domain [PF00225] (15-337)
  IPR001752 Kinesin motor domain [PR00380] (79-100)
  IPR001752 Kinesin motor domain [PR00380] (204-221)
  IPR001752 Kinesin motor domain [PR00380] (236-254)
  IPR001752 Kinesin motor domain [PR00380] (287-308)
  IPR001752 Kinesin motor domain [PS50067] (9-337)
  IPR001752 Kinesin motor domain [SM00129] (7-345)
  IPR019821 Kinesin motor domain, conserved site [PS00411] (235-246)
  IPR027417 P-loop containing nucleoside triphosphate hydrolase [SSF52540] (10-369)
  IPR027640 Kinesin-like protein [PTHR47969] (6-1123)
  IPR033467 Tesmin/TSO1-like CXC domain [SM01114] (1081-1123)
  IPR036961 Kinesin motor domain superfamily [G3DSA:3.40.850.10] (2-349)

Nearest PDB structures (foldseek):
  3zfd-assembly1_A  TM=1.003E+00  e=1.599E-78  Mus musculus
  3zfc-assembly1_A  TM=1.002E+00  e=1.745E-74  Mus musculus
  7tqy-assembly1_K  TM=9.257E-01  e=1.854E-36  Candida albicans
  7tr0-assembly1_K  TM=8.556E-01  e=2.556E-34  Candida albicans
  7tqz-assembly1_K  TM=8.573E-01  e=1.348E-33  Candida albicans

Solvent-accessible surface area: 15344 Å² total; per-residue (Å²): 168,86,80,64,72,13,1,106,0,0,0,16,0,31,75,55,62,90,65,8,113,88,103,65,22,59,80,18,7,55,61,70,130,97,44,55,14,0,33,2,36,99,88,43,76,28,71,2,31,52,29,10,46,45,97,14,61,8,102,93,2,12,81,59,6,0,9,81,28,0,100,16,2,14,137,0,46,24,1,1,0,0,0,17,7,8,8,20,2,18,14,31,122,2,0,5,2,65,8,43,53,158,56,104,168,65,96,32,11,2,3,1,6,24,0,3,105,27,1,36,49,17,36,121,145,57,104,60,68,43,40,40,8,77,0,9,2,5,2,11,52,60,69,36,6,74,17,4,14,83,142,152,138,12,69,23,48,74,49,143,98,93,41,63,44,50,85,59,33,66,84,89,95,12,150,74,36,73,52,0,25,55,4,0,34,59,0,14,119,51,13,39,60,20,69,12,52,27,48,82,127,4,14,2,0,9,1,7,0,9,0,22,7,33,10,47,112,80,101,62,82,85,49,9,52,112,8,92,0,42,1,0,2,0,1,6,41,16,100,87,76,47,4,141,6,75,39,98,70,58,137,5,2,71,50,8,48,159,11,21,112,22,0,5,63,1,0,44,23,8,21,70,74,145,106,84,65,147,21,21,31,76,94,19,61,3,1,80,25,2,86,76,1,0,13,15,32,2,48,5,4,0,0,0,1,2,0,2,0,64,53,3,58,113,14,2,31,74,6,0,122,46,0,51,93,0,75,114,0,76,6,110,14,108,68,25,134,68,136,85

Foldseek 3Di:
DDDFAAAFEEEEAAADDPVLVVVVWDFQWDDDPPAQWIDGNVHDIFGGPHYHYRVDFQVCCCVPFPLVQLVVVVLQFEAEEAEAFAWLLQLCQQQVLQPAPVCVPPSSHHDPLVSLVSVQVVVVVPVQKDKKKKKWKWWQALQFIGTLLPCPGWDWDADPVDAIDTPPTDMGTDDHSVVVVVSSNSSSVSFDFDAFQSGRTAGLTKMKMKMWMWMDGPVDPFKIRIYMYIYIRAGHADDCVRRVDDDPRVSSNVSSNVVVVLVLQQLQQQLPDDPPGDGPLVPGPVSRNCVCVFQEAYRYYYHYGGYRTPVCSVRRVVSSVSSSSSRSHHYDHDRRMGGD

Radius of gyration: 19.48 Å; Cα contacts (8 Å, |Δi|>4): 731; chains: 1; bounding box: 46×50×61 Å